Protein AF-A0A2H9ZRA6-F1 (afdb_monomer_lite)

Foldseek 3Di:
DDDDDDDDDDDDDDDDDDDDDCPVVVVVVVVVVVVVVVVVVVVVVVVVVVVVVVVVVVVVVVVVVVVVVVVVVVVVVVVVVVVVVVVVVVVVVVVVVVVVVVVVVVVVVVVVVVVVVVVVVVVVVVVVVVVVVVVVVVVVVVVVVVVVVVVVVVVVVPPDDDDDDPDDDPPPPPDPVNVVLVVVLVVLVVQLVVLVVVCVVPVPPVVSVVSNVVSVVSNVVSVD

Secondary structure (DSSP, 8-state):
-------------------S-HHHHHHHHHHHHHHHHHHHHHHHHHHHHHHHHHHHHHHHHHHHHHHHHHHHHHHHHHHHHHHHHHHHHHHHHHHHHHHHHHHHHHHHHHHHHHHHHHHHHHHHHHHHHHHHHHHHHHHHHHHHHHHHHHHHHHHHTT--S--------------HHHHHHHHHHHHHHHHHHHHHHHHHH-TT-HHHHHHHHHHHHHHHHHH-

Radius of gyration: 68.08 Å; chains: 1; bounding box: 130×46×180 Å

Sequence (224 aa):
MAQTDSTKKQRRAGELGSDDFSVLSSKSLEKESVRNDKSEIVFLQNQIDELKMKLVEKEEAQKLAENLVNEVNANNALLGELRRQAYEKDAMIKSTSTQLHNAKIKLADKEAALEKSHWEAQMFNKKVEKLQGDVVSSELEVSALMQLFEVLAVSDSFVSAEGDIAYFEPLLNLDDSNTMDVIKMEEARLSYLAALAAAKENPSDDEALVAAAEARRTLQSLVL

Structure (mmCIF, N/CA/C/O backbone):
data_AF-A0A2H9ZRA6-F1
#
_entry.id   AF-A0A2H9ZRA6-F1
#
loop_
_atom_site.group_PDB
_atom_site.id
_atom_site.type_symbol
_atom_site.label_atom_id
_atom_site.label_alt_id
_atom_site.label_comp_id
_atom_site.label_asym_id
_atom_site.label_entity_id
_atom_site.label_seq_id
_atom_site.pdbx_PDB_ins_code
_atom_site.Cartn_x
_atom_site.Cartn_y
_atom_site.Cartn_z
_atom_site.occupancy
_atom_site.B_iso_or_equiv
_atom_site.auth_seq_id
_atom_site.auth_comp_id
_atom_site.auth_asym_id
_atom_site.auth_atom_id
_atom_site.pdbx_PDB_model_num
ATOM 1 N N . MET A 1 1 ? -55.119 -18.362 48.011 1.00 38.66 1 MET A N 1
ATOM 2 C CA . MET A 1 1 ? -55.740 -19.703 47.941 1.00 38.66 1 MET A CA 1
ATOM 3 C C . MET A 1 1 ? -55.672 -20.326 49.326 1.00 38.66 1 MET A C 1
ATOM 5 O O . MET A 1 1 ? -54.579 -20.335 49.866 1.00 38.66 1 MET A O 1
ATOM 9 N N . ALA A 1 2 ? -56.837 -20.761 49.839 1.00 43.06 2 ALA A N 1
ATOM 10 C CA . ALA A 1 2 ? -57.111 -21.641 50.999 1.00 43.06 2 ALA A CA 1
ATOM 11 C C . ALA A 1 2 ? -56.450 -21.253 52.346 1.00 43.06 2 ALA A C 1
ATOM 13 O O . ALA A 1 2 ? -55.242 -21.354 52.478 1.00 43.06 2 ALA A O 1
ATOM 14 N N . GLN A 1 3 ? -57.115 -20.738 53.392 1.00 41.94 3 GLN A N 1
ATOM 15 C CA . GLN A 1 3 ? -58.405 -21.060 54.035 1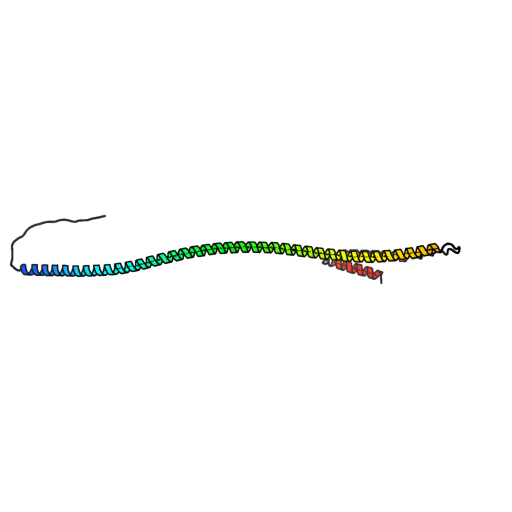.00 41.94 3 GLN A CA 1
ATOM 16 C C . GLN A 1 3 ? -58.522 -22.521 54.505 1.00 41.94 3 GLN A C 1
ATOM 18 O O . GLN A 1 3 ? -58.710 -23.386 53.662 1.00 41.94 3 GLN A O 1
ATOM 23 N N . THR A 1 4 ? -58.518 -22.750 55.829 1.00 48.06 4 THR A N 1
ATOM 24 C CA . THR A 1 4 ? -59.515 -23.593 56.527 1.00 48.06 4 THR A CA 1
ATOM 25 C C . THR A 1 4 ? -59.599 -23.238 58.014 1.00 48.06 4 THR A C 1
ATOM 27 O O . THR A 1 4 ? -58.678 -23.497 58.787 1.00 48.06 4 THR A O 1
ATOM 30 N N . ASP A 1 5 ? -60.756 -22.689 58.378 1.00 41.91 5 ASP A N 1
ATOM 31 C CA . ASP A 1 5 ? -61.377 -22.728 59.700 1.00 41.91 5 ASP A CA 1
ATOM 32 C C . ASP A 1 5 ? -61.613 -24.167 60.186 1.00 41.91 5 ASP A C 1
ATOM 34 O O . ASP A 1 5 ? -61.843 -25.083 59.393 1.00 41.91 5 ASP A O 1
ATOM 38 N N . SER A 1 6 ? -61.717 -24.348 61.503 1.00 47.50 6 SER A N 1
ATOM 39 C CA . SER A 1 6 ? -62.586 -25.376 62.085 1.00 47.50 6 SER A CA 1
ATOM 40 C C . SER A 1 6 ? -63.132 -24.919 63.431 1.00 47.50 6 SER A C 1
ATOM 42 O O . SER A 1 6 ? -62.404 -24.605 64.368 1.00 47.50 6 SER A O 1
ATOM 44 N N . THR A 1 7 ? -64.459 -24.875 63.494 1.00 42.06 7 THR A N 1
ATOM 45 C CA . THR A 1 7 ? -65.271 -24.438 64.624 1.00 42.06 7 THR A CA 1
ATOM 46 C C . THR A 1 7 ? -65.867 -25.638 65.375 1.00 42.06 7 THR A C 1
ATOM 48 O O . THR A 1 7 ? -66.215 -26.652 64.778 1.00 42.06 7 THR A O 1
ATOM 51 N N . LYS A 1 8 ? -66.122 -25.415 66.677 1.00 41.88 8 LYS A N 1
ATOM 52 C CA . LYS A 1 8 ? -67.311 -25.860 67.444 1.00 41.88 8 LYS A CA 1
ATOM 53 C C . LYS A 1 8 ? -67.348 -27.290 68.020 1.00 41.88 8 LYS A C 1
ATOM 55 O O . LYS A 1 8 ? -67.667 -28.239 67.315 1.00 41.88 8 LYS A O 1
ATOM 60 N N . LYS A 1 9 ? -67.346 -27.394 69.363 1.00 42.66 9 LYS A N 1
ATOM 61 C CA . LYS A 1 9 ? -68.430 -28.082 70.105 1.00 42.66 9 LYS A CA 1
ATOM 62 C C . LYS A 1 9 ? -68.514 -27.673 71.583 1.00 42.66 9 LYS A C 1
ATOM 64 O O . LYS A 1 9 ? -67.541 -27.314 72.223 1.00 42.66 9 LYS A O 1
ATOM 69 N N . GLN A 1 10 ? -69.747 -27.727 72.062 1.00 45.03 10 GLN A N 1
ATOM 70 C CA . GLN A 1 10 ? -70.375 -27.128 73.237 1.00 45.03 10 GLN A CA 1
ATOM 71 C C . GLN A 1 10 ? -70.644 -28.184 74.320 1.00 45.03 10 GLN A C 1
ATOM 73 O O . GLN A 1 10 ? -71.015 -29.298 73.947 1.00 45.03 10 GLN A O 1
ATOM 78 N N . ARG A 1 11 ? -70.599 -27.810 75.616 1.00 35.50 11 ARG A N 1
ATOM 79 C CA . ARG A 1 11 ? -71.663 -28.056 76.629 1.00 35.50 11 ARG A CA 1
ATOM 80 C C . ARG A 1 11 ? -71.318 -27.531 78.044 1.00 35.50 11 ARG A C 1
ATOM 82 O O . ARG A 1 11 ? -70.251 -27.795 78.574 1.00 35.50 11 ARG A O 1
ATOM 89 N N . ARG A 1 12 ? -72.299 -26.800 78.601 1.00 36.56 12 ARG A N 1
ATOM 90 C CA . ARG A 1 12 ? -72.601 -26.472 80.019 1.00 36.56 12 ARG A CA 1
ATOM 91 C C . ARG A 1 12 ? -72.707 -27.750 80.884 1.00 36.56 12 ARG A C 1
ATOM 93 O O . ARG A 1 12 ? -72.914 -28.805 80.300 1.00 36.56 12 ARG A O 1
ATOM 100 N N . ALA A 1 13 ? -72.723 -27.781 82.217 1.00 39.31 13 ALA A N 1
ATOM 101 C CA . ALA A 1 13 ? -72.666 -26.833 83.339 1.00 39.31 13 ALA A CA 1
ATOM 102 C C . ALA A 1 13 ? -72.299 -27.661 84.594 1.00 39.31 13 ALA A C 1
ATOM 104 O O . ALA A 1 13 ? -72.493 -28.876 84.594 1.00 39.31 13 ALA A O 1
ATOM 105 N N . GLY A 1 14 ? -71.841 -27.009 85.661 1.00 35.44 14 GLY A N 1
ATOM 106 C CA . GLY A 1 14 ? -71.613 -27.652 86.956 1.00 35.44 14 GLY A CA 1
ATOM 107 C C . GLY A 1 14 ? -70.978 -26.683 87.938 1.00 35.44 14 GLY A C 1
ATOM 108 O O . GLY A 1 14 ? -69.782 -26.738 88.183 1.00 35.44 14 GLY A O 1
ATOM 109 N N . GLU A 1 15 ? -71.784 -25.746 88.419 1.00 44.88 15 GLU A N 1
ATOM 110 C CA . GLU A 1 15 ? -71.478 -24.854 89.531 1.00 44.88 15 GLU A CA 1
ATOM 111 C C . GLU A 1 15 ? -71.673 -25.634 90.838 1.00 44.88 15 GLU A C 1
ATOM 113 O O . GLU A 1 15 ? -72.690 -26.312 90.977 1.00 44.88 15 GLU A O 1
ATOM 118 N N . LEU A 1 16 ? -70.697 -25.580 91.749 1.00 38.88 16 LEU A N 1
ATOM 119 C CA . LEU A 1 16 ? -70.868 -25.411 93.200 1.00 38.88 16 LEU A CA 1
ATOM 120 C C . LEU A 1 16 ? -69.485 -25.371 93.871 1.00 38.88 16 LEU A C 1
ATOM 122 O O . LEU A 1 16 ? -68.583 -26.131 93.528 1.00 38.88 16 LEU A O 1
ATOM 126 N N . GLY A 1 17 ? -69.330 -24.386 94.753 1.00 42.19 17 GLY A N 1
ATOM 127 C CA . GLY A 1 17 ? -68.060 -23.803 95.165 1.00 42.19 17 GLY A CA 1
ATOM 128 C C . GLY A 1 17 ? -67.201 -24.613 96.130 1.00 42.19 17 GLY A C 1
ATOM 129 O O . GLY A 1 17 ? -67.661 -25.517 96.821 1.00 42.19 17 GLY A O 1
ATOM 130 N N . SER A 1 18 ? -65.941 -24.192 96.196 1.00 41.09 18 SER A N 1
ATOM 131 C CA . SER A 1 18 ? -65.041 -24.399 97.326 1.00 41.09 18 SER A CA 1
ATOM 132 C C . SER A 1 18 ? -63.955 -23.316 97.269 1.00 41.09 18 SER A C 1
ATOM 134 O O . SER A 1 18 ? -63.185 -23.229 96.316 1.00 41.09 18 SER A O 1
ATOM 136 N N . ASP A 1 19 ? -64.023 -22.437 98.265 1.00 37.25 19 ASP A N 1
ATOM 137 C CA . ASP A 1 19 ? -62.910 -21.903 99.052 1.00 37.25 19 ASP A CA 1
ATOM 138 C C . ASP A 1 19 ? -61.805 -21.083 98.358 1.00 37.25 19 ASP A C 1
ATOM 140 O O . ASP A 1 19 ? -60.783 -21.569 97.883 1.00 37.25 19 ASP A O 1
ATOM 144 N N . ASP A 1 20 ? -62.019 -19.767 98.372 1.00 46.25 20 ASP A N 1
ATOM 145 C CA . ASP A 1 20 ? -61.164 -18.760 99.027 1.00 46.25 20 ASP A CA 1
ATOM 146 C C . ASP A 1 20 ? -59.624 -18.943 99.008 1.00 46.25 20 ASP A C 1
ATOM 148 O O . ASP A 1 20 ? -58.936 -18.726 100.003 1.00 46.25 20 ASP A O 1
ATOM 152 N N . PHE A 1 21 ? -59.053 -19.286 97.846 1.00 47.56 21 PHE A N 1
ATOM 153 C CA . PHE A 1 21 ? -57.610 -19.135 97.564 1.00 47.56 21 PHE A CA 1
ATOM 154 C C . PHE A 1 21 ? -57.288 -18.474 96.202 1.00 47.56 21 PHE A C 1
ATOM 156 O O . PHE A 1 21 ? -56.124 -18.236 95.869 1.00 47.56 21 PHE A O 1
ATOM 163 N N . SER A 1 22 ? -58.295 -18.103 95.403 1.00 48.34 22 SER A N 1
ATOM 164 C CA . SER A 1 22 ? -58.111 -17.665 94.002 1.00 48.34 22 SER A CA 1
ATOM 165 C C . SER A 1 22 ? -57.647 -16.210 93.802 1.00 48.34 22 SER A C 1
ATOM 167 O O . SER A 1 22 ? -57.245 -15.835 92.695 1.00 48.34 22 SER A O 1
ATOM 169 N N . VAL A 1 23 ? -57.645 -15.378 94.849 1.00 49.31 23 VAL A N 1
ATOM 170 C CA . VAL A 1 23 ? -57.317 -13.939 94.728 1.00 49.31 23 VAL A CA 1
ATOM 171 C C . VAL A 1 23 ? -55.802 -13.681 94.687 1.00 49.31 23 VAL A C 1
ATOM 173 O O . VAL A 1 23 ? -55.352 -12.709 94.080 1.00 49.31 23 VAL A O 1
ATOM 176 N N . LEU A 1 24 ? -54.983 -14.582 95.243 1.00 49.72 24 LEU A N 1
ATOM 177 C CA . LEU A 1 24 ? -53.518 -14.499 95.132 1.00 49.72 24 LEU A CA 1
ATOM 178 C C . LEU A 1 24 ? -52.988 -15.090 93.813 1.00 49.72 24 LEU A C 1
ATOM 180 O O . LEU A 1 24 ? -51.945 -14.653 93.334 1.00 49.72 24 LEU A O 1
ATOM 184 N N . SER A 1 25 ? -53.734 -16.014 93.195 1.00 49.06 25 SER A N 1
ATOM 185 C CA . SER A 1 25 ? -53.365 -16.684 91.937 1.00 49.06 25 SER A CA 1
ATOM 186 C C . SER A 1 25 ? -53.619 -15.821 90.689 1.00 49.06 25 SER A C 1
ATOM 188 O O . SER A 1 25 ? -52.809 -15.809 89.767 1.00 49.06 25 SER A O 1
ATOM 190 N N . SER A 1 26 ? -54.681 -15.008 90.680 1.00 53.03 26 SER A N 1
ATOM 191 C CA . SER A 1 26 ? -54.989 -14.110 89.549 1.00 53.03 26 SER A CA 1
ATOM 192 C C . SER A 1 26 ? -54.003 -12.937 89.453 1.00 53.03 26 SER A C 1
ATOM 194 O O . SER A 1 26 ? -53.587 -12.543 88.369 1.00 53.03 26 SER A O 1
ATOM 196 N N . LYS A 1 27 ? -53.541 -12.436 90.606 1.00 54.97 27 LYS A N 1
ATOM 197 C CA . LYS A 1 27 ? -52.586 -11.321 90.699 1.00 54.97 27 LYS A CA 1
ATOM 198 C C . LYS A 1 27 ? -51.145 -11.737 90.375 1.00 54.97 27 LYS A C 1
ATOM 200 O O . LYS A 1 27 ? -50.339 -10.885 89.997 1.00 54.97 27 LYS A O 1
ATOM 205 N N . SER A 1 28 ? -50.805 -13.022 90.536 1.00 56.41 28 SER A N 1
ATOM 206 C CA . SER A 1 28 ? -49.531 -13.583 90.067 1.00 56.41 28 SER A CA 1
ATOM 207 C C . SER A 1 28 ? -49.559 -13.850 88.562 1.00 56.41 28 SER A C 1
ATOM 209 O O . SER A 1 28 ? -48.599 -13.492 87.892 1.00 56.41 28 SER A O 1
ATOM 211 N N . LEU A 1 29 ? -50.671 -14.373 88.029 1.00 60.34 29 LEU A N 1
ATOM 212 C CA . LEU A 1 29 ? -50.880 -14.585 86.590 1.00 60.34 29 LEU A CA 1
ATOM 213 C C . LEU A 1 29 ? -50.928 -13.273 85.793 1.00 60.34 29 LEU A C 1
ATOM 215 O O . LEU A 1 29 ? -50.294 -13.196 84.748 1.00 60.34 29 LEU A O 1
ATOM 219 N N . GLU A 1 30 ? -51.585 -12.219 86.293 1.00 61.69 30 GLU A N 1
ATOM 220 C CA . GLU A 1 30 ? -51.547 -10.881 85.670 1.00 61.69 30 GLU A CA 1
ATOM 221 C C . GLU A 1 30 ? -50.154 -10.245 85.738 1.00 61.69 30 GLU A C 1
ATOM 223 O O . GLU A 1 30 ? -49.709 -9.603 84.791 1.00 61.69 30 GLU A O 1
ATOM 228 N N . LYS A 1 31 ? -49.420 -10.413 86.847 1.00 66.88 31 LYS A N 1
ATOM 229 C CA . LYS A 1 31 ? -48.030 -9.934 86.928 1.00 66.88 31 LYS A CA 1
ATOM 230 C C . LYS A 1 31 ? -47.108 -10.688 85.978 1.00 66.88 31 LYS A C 1
ATOM 232 O O . LYS A 1 31 ? -46.177 -10.083 85.453 1.00 66.88 31 LYS A O 1
ATOM 237 N N . GLU A 1 32 ? -47.333 -11.983 85.792 1.00 69.75 32 GLU A N 1
ATOM 238 C CA . GLU A 1 32 ? -46.579 -12.821 84.866 1.00 69.75 32 GLU A CA 1
ATOM 239 C C . GLU A 1 32 ? -46.933 -12.506 83.409 1.00 69.75 32 GLU A C 1
ATOM 241 O O . GLU A 1 32 ? -46.020 -12.334 82.608 1.00 69.75 32 GLU A O 1
ATOM 246 N N . SER A 1 33 ? -48.211 -12.279 83.080 1.00 73.94 33 SER A N 1
ATOM 247 C CA . SER A 1 33 ? -48.626 -11.846 81.738 1.00 73.94 33 SER A CA 1
ATOM 248 C C . SER A 1 33 ? -48.055 -10.470 81.393 1.00 73.94 33 SER A C 1
ATOM 250 O O . SER A 1 33 ? -47.394 -10.323 80.377 1.00 73.94 33 SER A O 1
ATOM 252 N N . VAL A 1 34 ? -48.170 -9.486 82.291 1.00 75.31 34 VAL A N 1
ATOM 253 C CA . VAL A 1 34 ? -47.613 -8.138 82.083 1.00 75.31 34 VAL A CA 1
ATOM 254 C C . VAL A 1 34 ? -46.081 -8.164 81.994 1.00 75.31 34 VAL A C 1
ATOM 256 O O . VAL A 1 34 ? -45.475 -7.346 81.295 1.00 75.31 34 VAL A O 1
ATOM 259 N N . ARG A 1 35 ? -45.420 -9.087 82.705 1.00 78.75 35 ARG A N 1
ATOM 260 C CA . ARG A 1 35 ? -43.970 -9.301 82.596 1.00 78.75 35 ARG A CA 1
ATOM 261 C C . ARG A 1 35 ? -43.595 -9.914 81.245 1.00 78.75 35 ARG A C 1
ATOM 263 O O . ARG A 1 35 ? -42.602 -9.475 80.666 1.00 78.75 35 ARG A O 1
ATOM 270 N N . ASN A 1 36 ? -44.385 -10.865 80.752 1.00 80.62 36 ASN A N 1
ATOM 271 C CA . ASN A 1 36 ? -44.203 -11.485 79.442 1.00 80.62 36 ASN A CA 1
ATOM 272 C C . ASN A 1 36 ? -44.421 -10.464 78.317 1.00 80.62 36 ASN A C 1
ATOM 274 O O . ASN A 1 36 ? -43.531 -10.307 77.484 1.00 80.62 36 ASN A O 1
ATOM 278 N N . ASP A 1 37 ? -45.490 -9.667 78.376 1.00 86.81 37 ASP A N 1
ATOM 279 C CA . ASP A 1 37 ? -45.776 -8.599 77.406 1.00 86.81 37 ASP A CA 1
ATOM 280 C C . ASP A 1 37 ? -44.639 -7.566 77.361 1.00 86.81 37 ASP A C 1
ATOM 282 O O . ASP A 1 37 ? -44.177 -7.164 76.296 1.00 86.81 37 ASP A O 1
ATOM 286 N N . LYS A 1 38 ? -44.106 -7.164 78.526 1.00 87.75 38 LYS A N 1
ATOM 287 C CA . LYS A 1 38 ? -42.929 -6.280 78.588 1.00 87.75 38 LYS A CA 1
ATOM 288 C C . LYS A 1 38 ? -41.687 -6.903 77.959 1.00 87.75 38 LYS A C 1
ATOM 290 O O . LYS A 1 38 ? -40.915 -6.187 77.327 1.00 87.75 38 LYS A O 1
ATOM 295 N N . SER A 1 39 ? -41.465 -8.201 78.157 1.00 87.62 39 SER A N 1
ATOM 296 C CA . SER A 1 39 ? -40.320 -8.896 77.562 1.00 87.62 39 SER A CA 1
ATOM 297 C C . SER A 1 39 ? -40.447 -9.016 76.043 1.00 87.62 39 SER A C 1
ATOM 299 O O . SER A 1 39 ? -39.462 -8.821 75.333 1.00 87.62 39 SER A O 1
ATOM 301 N N . GLU A 1 40 ? -41.662 -9.238 75.542 1.00 92.69 40 GLU A N 1
ATOM 302 C CA . GLU A 1 40 ? -41.961 -9.287 74.114 1.00 92.69 40 GLU A CA 1
ATOM 303 C C . GLU A 1 40 ? -41.793 -7.912 73.463 1.00 92.69 40 GLU A C 1
ATOM 305 O O . GLU A 1 40 ? -41.159 -7.807 72.417 1.00 92.69 40 GLU A O 1
ATOM 310 N N . ILE A 1 41 ? -42.251 -6.840 74.118 1.00 93.62 41 ILE A N 1
ATOM 311 C CA . ILE A 1 41 ? -42.037 -5.466 73.645 1.00 93.62 41 ILE A CA 1
ATOM 312 C C . ILE A 1 41 ? -40.542 -5.170 73.490 1.00 93.62 41 ILE A C 1
ATOM 314 O O . ILE A 1 41 ? -40.132 -4.679 72.442 1.00 93.62 41 ILE A O 1
ATOM 318 N N . VAL A 1 42 ? -39.717 -5.510 74.488 1.00 94.00 42 VAL A N 1
ATOM 319 C CA . VAL A 1 42 ? -38.257 -5.311 74.417 1.00 94.00 42 VAL A CA 1
ATOM 320 C C . VAL A 1 42 ? -37.635 -6.147 73.296 1.00 94.00 42 VAL A C 1
ATOM 322 O O . VAL A 1 42 ? -36.773 -5.660 72.566 1.00 94.00 42 VAL A O 1
ATOM 325 N N . PHE A 1 43 ? -38.084 -7.391 73.120 1.00 95.19 43 PHE A N 1
ATOM 326 C CA . PHE A 1 43 ? -37.624 -8.256 72.036 1.00 95.19 43 PHE A CA 1
ATOM 327 C C . PHE A 1 43 ? -37.966 -7.685 70.651 1.00 95.19 43 PHE A C 1
ATOM 329 O O . PHE A 1 43 ? -37.094 -7.617 69.785 1.00 95.19 43 PHE A O 1
ATOM 336 N N . LEU A 1 44 ? -39.199 -7.210 70.456 1.00 96.44 44 LEU A N 1
ATOM 337 C CA . LEU A 1 44 ? -39.628 -6.550 69.222 1.00 96.44 44 LEU A CA 1
ATOM 338 C C . LEU A 1 44 ? -38.861 -5.246 68.982 1.00 96.44 44 LEU A C 1
ATOM 340 O O . LEU A 1 44 ? -38.489 -4.962 67.847 1.00 96.44 44 LEU A O 1
ATOM 344 N N . GLN A 1 45 ? -38.574 -4.476 70.036 1.00 95.62 45 GLN A N 1
ATOM 345 C CA . GLN A 1 45 ? -37.748 -3.271 69.943 1.00 95.62 45 GLN A CA 1
ATOM 346 C C . GLN A 1 45 ? -36.353 -3.599 69.398 1.00 95.62 45 GLN A C 1
ATOM 348 O O . GLN A 1 45 ? -35.907 -2.972 68.440 1.00 95.62 45 GLN A O 1
ATOM 353 N N . ASN A 1 46 ? -35.711 -4.635 69.944 1.00 95.38 46 ASN A N 1
ATOM 354 C CA . ASN A 1 46 ? -34.397 -5.079 69.486 1.00 95.38 46 ASN A CA 1
ATOM 355 C C . ASN A 1 46 ? -34.428 -5.545 68.023 1.00 95.38 46 ASN A C 1
ATOM 357 O O . ASN A 1 46 ? -33.522 -5.215 67.261 1.00 95.38 46 ASN A O 1
ATOM 361 N N . GLN A 1 47 ? -35.478 -6.261 67.600 1.00 97.81 47 GLN A N 1
ATOM 362 C CA . GLN A 1 47 ? -35.642 -6.635 66.190 1.00 97.81 47 GLN A CA 1
ATOM 363 C C . GLN A 1 47 ? -35.810 -5.416 65.282 1.00 97.81 47 GLN A C 1
ATOM 365 O O . GLN A 1 47 ? -35.234 -5.371 64.198 1.00 97.81 47 GLN A O 1
ATOM 370 N N . ILE A 1 48 ? -36.597 -4.425 65.709 1.00 97.31 48 ILE A N 1
ATOM 371 C CA . ILE A 1 48 ? -36.787 -3.178 64.962 1.00 97.31 48 ILE A CA 1
ATOM 372 C C . ILE A 1 48 ? -35.447 -2.461 64.787 1.00 97.31 48 ILE A C 1
ATOM 374 O O . ILE A 1 48 ? -35.151 -1.987 63.691 1.00 97.31 48 ILE A O 1
ATOM 378 N N . ASP A 1 49 ? -34.634 -2.389 65.838 1.00 96.75 49 ASP A N 1
ATOM 379 C CA . ASP A 1 49 ? -33.341 -1.712 65.781 1.00 96.75 49 ASP A CA 1
ATOM 380 C C . ASP A 1 49 ? -32.325 -2.481 64.920 1.00 96.75 49 ASP A C 1
ATOM 382 O O . ASP A 1 49 ? -31.629 -1.871 64.107 1.00 96.75 49 ASP A O 1
ATOM 386 N N . GLU A 1 50 ? -32.315 -3.817 64.981 1.00 97.62 50 GLU A N 1
ATOM 387 C CA . GLU A 1 50 ? -31.505 -4.651 64.084 1.00 97.62 50 GLU A CA 1
ATOM 388 C C . GLU A 1 50 ? -31.922 -4.487 62.611 1.00 97.62 50 GLU A C 1
ATOM 390 O O . GLU A 1 50 ? -31.074 -4.364 61.724 1.00 97.62 50 GLU A O 1
ATOM 395 N N . LEU A 1 51 ? -33.229 -4.445 62.328 1.00 97.88 51 LEU A N 1
ATOM 396 C CA . LEU A 1 51 ? -33.747 -4.239 60.974 1.00 97.88 51 LEU A CA 1
ATOM 397 C C . LEU A 1 51 ? -33.399 -2.852 60.428 1.00 97.88 51 LEU A C 1
ATOM 399 O O . LEU A 1 51 ? -33.049 -2.740 59.254 1.00 97.88 51 LEU A O 1
ATOM 403 N N . LYS A 1 52 ? -33.458 -1.806 61.260 1.00 97.44 52 LYS A N 1
ATOM 404 C CA . LYS A 1 52 ? -33.032 -0.454 60.867 1.00 97.44 52 LYS A CA 1
ATOM 405 C C . LYS A 1 52 ? -31.551 -0.416 60.512 1.00 97.44 52 LYS A C 1
ATOM 407 O O . LYS A 1 52 ? -31.197 0.177 59.500 1.00 97.44 52 LYS A O 1
ATOM 412 N N . MET A 1 53 ? -30.702 -1.066 61.307 1.00 97.31 53 MET A N 1
ATOM 413 C CA . MET A 1 53 ? -29.267 -1.136 61.027 1.00 97.31 53 MET A CA 1
ATOM 414 C C . MET A 1 53 ? -29.000 -1.829 59.682 1.00 97.31 53 MET A C 1
ATOM 416 O O . MET A 1 53 ? -28.330 -1.260 58.823 1.00 97.31 53 MET A O 1
ATOM 420 N N . LYS A 1 54 ? -29.619 -2.995 59.442 1.00 97.88 54 LYS A N 1
ATOM 421 C CA . LYS A 1 54 ? -29.518 -3.713 58.156 1.00 97.88 54 LYS A CA 1
ATOM 422 C C . LYS A 1 54 ? -30.049 -2.903 56.974 1.00 97.88 54 LYS A C 1
ATOM 424 O O . LYS A 1 54 ? -29.545 -3.040 55.861 1.00 97.88 54 LYS A O 1
ATOM 429 N N . LEU A 1 55 ? -31.086 -2.092 57.185 1.00 98.06 55 LEU A N 1
ATOM 430 C CA . LEU A 1 55 ? -31.624 -1.219 56.146 1.00 98.06 55 LEU A CA 1
ATOM 431 C C . LEU A 1 55 ? -30.592 -0.164 55.728 1.00 98.06 55 LEU A C 1
ATOM 433 O O . LEU A 1 55 ? -30.365 -0.009 54.533 1.00 98.06 55 LEU A O 1
ATOM 437 N N . VAL A 1 56 ? -29.926 0.485 56.689 1.00 97.62 56 VAL A N 1
ATOM 438 C CA . VAL A 1 56 ? -28.872 1.480 56.418 1.00 97.62 56 VAL A CA 1
ATOM 439 C C . VAL A 1 56 ? -27.691 0.849 55.678 1.00 97.62 56 VAL A C 1
ATOM 441 O O . VAL A 1 56 ? -27.270 1.364 54.646 1.00 97.62 56 VAL A O 1
ATOM 444 N N . GLU A 1 57 ? -27.206 -0.310 56.132 1.00 97.62 57 GLU A N 1
ATOM 445 C CA . GLU A 1 57 ? -26.137 -1.048 55.437 1.00 97.62 57 GLU A CA 1
ATOM 446 C C . GLU A 1 57 ? -26.524 -1.378 53.984 1.00 97.62 57 GLU A C 1
ATOM 448 O O . GLU A 1 57 ? -25.714 -1.265 53.060 1.00 97.62 57 GLU A O 1
ATOM 453 N N . LYS A 1 58 ? -27.790 -1.756 53.756 1.00 97.69 58 LYS A N 1
ATOM 454 C CA . LYS A 1 58 ? -28.310 -2.039 52.415 1.00 97.69 58 LYS A CA 1
ATOM 455 C C . LYS A 1 58 ? -28.409 -0.779 51.550 1.00 97.69 58 LYS A C 1
ATOM 457 O O . LYS A 1 58 ? -28.120 -0.862 50.358 1.00 97.69 58 LYS A O 1
ATOM 462 N N . GLU A 1 59 ? -28.803 0.362 52.111 1.00 98.00 59 GLU A N 1
ATOM 463 C CA . GLU A 1 59 ? -28.843 1.651 51.404 1.00 98.00 59 GLU A CA 1
ATOM 464 C C . GLU A 1 59 ? -27.437 2.108 50.985 1.00 98.00 59 GLU A C 1
ATOM 466 O O . GLU A 1 59 ? -27.235 2.549 49.851 1.00 98.00 59 GLU A O 1
ATOM 471 N N . GLU A 1 60 ? -26.435 1.930 51.850 1.00 97.31 60 GLU A N 1
ATOM 472 C CA . GLU A 1 60 ? -25.033 2.204 51.516 1.00 97.31 60 GLU A CA 1
ATOM 473 C C . GLU A 1 60 ? -24.520 1.274 50.408 1.00 97.31 60 GLU A C 1
ATOM 475 O O . GLU A 1 60 ? -23.922 1.740 49.431 1.00 97.31 60 GLU A O 1
ATOM 480 N N . ALA A 1 61 ? -24.812 -0.028 50.501 1.00 97.75 61 ALA A N 1
ATOM 481 C CA . ALA A 1 61 ? -24.474 -0.994 49.459 1.00 97.75 61 ALA A CA 1
ATOM 482 C C . ALA A 1 61 ? -25.159 -0.665 48.120 1.00 97.75 61 ALA A C 1
ATOM 484 O O . ALA A 1 61 ? -24.536 -0.784 47.063 1.00 97.75 61 ALA A O 1
ATOM 485 N N . GLN A 1 62 ? -26.413 -0.204 48.150 1.00 97.81 62 GLN A N 1
ATOM 486 C CA . GLN A 1 62 ? -27.129 0.245 46.957 1.00 97.81 62 GLN A CA 1
ATOM 487 C C . GLN A 1 62 ? -26.444 1.459 46.322 1.00 97.81 62 GLN A C 1
ATOM 489 O O . GLN A 1 62 ? -26.213 1.463 45.114 1.00 97.81 62 GLN A O 1
ATOM 494 N N . LYS A 1 63 ? -26.057 2.459 47.120 1.00 98.06 63 LYS A N 1
ATOM 495 C CA . LYS A 1 63 ? -25.345 3.644 46.623 1.00 98.06 63 LYS A CA 1
ATOM 496 C C . LYS A 1 63 ? -24.008 3.280 45.968 1.00 98.06 63 LYS A C 1
ATOM 498 O O . LYS A 1 63 ? -23.650 3.841 44.933 1.00 98.06 63 LYS A O 1
ATOM 503 N N . LEU A 1 64 ? -23.270 2.327 46.542 1.00 98.12 64 LEU A N 1
ATOM 504 C CA . LEU A 1 64 ? -22.037 1.808 45.940 1.00 98.12 64 LEU A CA 1
ATOM 505 C C . LEU A 1 64 ? -22.309 1.086 44.614 1.00 98.12 64 LEU A C 1
ATOM 507 O O . LEU A 1 64 ? -21.577 1.296 43.647 1.00 98.12 64 LEU A O 1
ATOM 511 N N . ALA A 1 65 ? -23.372 0.282 44.546 1.00 98.00 65 ALA A N 1
ATOM 512 C CA . ALA A 1 65 ? -23.772 -0.395 43.317 1.00 98.00 65 ALA A CA 1
ATOM 513 C C . ALA A 1 65 ? -24.170 0.601 42.214 1.00 98.00 65 ALA A C 1
ATOM 515 O O . ALA A 1 65 ? -23.745 0.443 41.072 1.00 98.00 65 ALA A O 1
ATOM 516 N N . GLU A 1 66 ? -24.923 1.654 42.543 1.00 97.88 66 GLU A N 1
ATOM 517 C CA . GLU A 1 66 ? -25.286 2.721 41.599 1.00 97.88 66 GLU A CA 1
ATOM 518 C C . GLU A 1 66 ? -24.046 3.449 41.056 1.00 97.88 66 GLU A C 1
ATOM 520 O O . GLU A 1 66 ? -23.925 3.657 39.847 1.00 97.88 66 GLU A O 1
ATOM 525 N N . ASN A 1 67 ? -23.082 3.772 41.924 1.00 97.75 67 ASN A N 1
ATOM 526 C CA . ASN A 1 67 ? -21.814 4.373 41.503 1.00 97.75 67 ASN A CA 1
ATOM 527 C C . ASN A 1 67 ? -21.029 3.458 40.555 1.00 97.75 67 ASN A C 1
ATOM 529 O O . ASN A 1 67 ? -20.536 3.923 39.527 1.00 97.75 67 ASN A O 1
ATOM 533 N N . LEU A 1 68 ? -20.958 2.160 40.862 1.00 98.12 68 LEU A N 1
ATOM 534 C CA . LEU A 1 68 ? -20.287 1.181 40.009 1.00 98.12 68 LEU A CA 1
ATOM 535 C C . LEU A 1 68 ? -20.969 1.061 38.640 1.00 98.12 68 LEU A C 1
ATOM 537 O O . LEU A 1 68 ? -20.291 0.998 37.618 1.00 98.12 68 LEU A O 1
ATOM 541 N N . VAL A 1 69 ? -22.304 1.069 38.593 1.00 98.25 69 VAL A N 1
ATOM 542 C CA . VAL A 1 69 ? -23.059 1.061 37.329 1.00 98.25 69 VAL A CA 1
ATOM 543 C C . VAL A 1 69 ? -22.729 2.294 36.486 1.00 98.25 69 VAL A C 1
ATOM 545 O O . VAL A 1 69 ? -22.511 2.171 35.280 1.00 98.25 69 VAL A O 1
ATOM 548 N N . ASN A 1 70 ? -22.642 3.473 37.104 1.00 98.00 70 ASN A N 1
ATOM 549 C CA . ASN A 1 70 ? -22.261 4.701 36.404 1.00 98.00 70 ASN A CA 1
ATOM 550 C C . ASN A 1 70 ? -20.839 4.617 35.830 1.00 98.00 70 ASN A C 1
ATOM 552 O O . ASN A 1 70 ? -20.622 4.995 34.677 1.00 98.00 70 ASN A O 1
ATOM 556 N N . GLU A 1 71 ? -19.890 4.072 36.593 1.00 98.25 71 GLU A N 1
ATOM 557 C CA . GLU A 1 71 ? -18.516 3.853 36.131 1.00 98.25 71 GLU A CA 1
ATOM 558 C C . GLU A 1 71 ? -18.460 2.851 34.966 1.00 98.25 71 GLU A C 1
ATOM 560 O O . GLU A 1 71 ? -17.831 3.117 33.942 1.00 98.25 71 GLU A O 1
ATOM 565 N N . VAL A 1 72 ? -19.183 1.731 35.065 1.00 98.25 72 VAL A N 1
ATOM 566 C CA . VAL A 1 72 ? -19.291 0.736 33.986 1.00 98.25 72 VAL A CA 1
ATOM 567 C C . VAL A 1 72 ? -19.888 1.353 32.721 1.00 98.25 72 VAL A C 1
ATOM 569 O O . VAL A 1 72 ? -19.399 1.091 31.623 1.00 98.25 72 VAL A O 1
ATOM 572 N N . ASN A 1 73 ? -20.903 2.209 32.847 1.00 98.31 73 ASN A N 1
ATOM 573 C CA . ASN A 1 73 ? -21.493 2.908 31.706 1.00 98.31 73 ASN A CA 1
ATOM 574 C C . ASN A 1 73 ? -20.500 3.874 31.043 1.00 98.31 73 ASN A C 1
A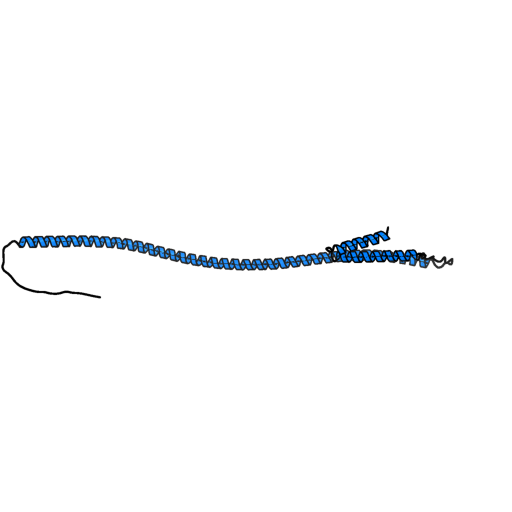TOM 576 O O . ASN A 1 73 ? -20.397 3.891 29.814 1.00 98.31 73 ASN A O 1
ATOM 580 N N . ALA A 1 74 ? -19.732 4.631 31.833 1.00 98.31 74 ALA A N 1
ATOM 581 C CA . ALA A 1 74 ? -18.676 5.502 31.316 1.00 98.31 74 ALA A CA 1
ATOM 582 C C . ALA A 1 74 ? -17.569 4.699 30.606 1.00 98.31 74 ALA A C 1
ATOM 584 O O . ALA A 1 74 ? -17.165 5.042 29.492 1.00 98.31 74 ALA A O 1
ATOM 585 N N . ASN A 1 75 ? -17.142 3.582 31.199 1.00 98.31 75 ASN A N 1
ATOM 586 C CA . ASN A 1 75 ? -16.155 2.675 30.612 1.00 98.31 75 ASN A CA 1
ATOM 587 C C . ASN A 1 75 ? -16.665 2.033 29.313 1.00 98.31 75 ASN A C 1
ATOM 589 O O . ASN A 1 75 ? -15.919 1.939 28.338 1.00 98.31 75 ASN A O 1
ATOM 593 N N . ASN A 1 76 ? -17.941 1.647 29.253 1.00 98.38 76 ASN A N 1
ATOM 594 C CA . ASN A 1 76 ? -18.563 1.117 28.039 1.00 98.38 76 ASN A CA 1
ATOM 595 C C . ASN A 1 76 ? -18.609 2.159 26.914 1.00 98.38 76 ASN A C 1
ATOM 597 O O . ASN A 1 76 ? -18.339 1.819 25.759 1.00 98.38 76 ASN A O 1
ATOM 601 N N . ALA A 1 77 ? -18.902 3.424 27.233 1.00 98.31 77 ALA A N 1
ATOM 602 C CA . ALA A 1 77 ? -18.863 4.513 26.258 1.00 98.31 77 ALA A CA 1
ATOM 603 C C . ALA A 1 77 ? -17.441 4.728 25.710 1.00 98.31 77 ALA A C 1
ATOM 605 O O . ALA A 1 77 ? -17.253 4.801 24.493 1.00 98.31 77 ALA A O 1
ATOM 606 N N . LEU A 1 78 ? -16.432 4.742 26.589 1.00 98.50 78 LEU A N 1
ATOM 607 C CA . LEU A 1 78 ? -15.024 4.847 26.195 1.00 98.50 78 LEU A CA 1
ATOM 608 C C . LEU A 1 78 ? -14.583 3.662 25.324 1.00 98.50 78 LEU A C 1
ATOM 610 O O . LEU A 1 78 ? -13.902 3.849 24.316 1.00 98.50 78 LEU A O 1
ATOM 614 N N . LEU A 1 79 ? -15.001 2.443 25.669 1.00 98.56 79 LEU A N 1
ATOM 615 C CA . LEU A 1 79 ? -14.708 1.239 24.891 1.00 98.56 79 LEU A CA 1
ATOM 616 C C . LEU A 1 79 ? -15.346 1.292 23.496 1.00 98.56 79 LEU A C 1
ATOM 618 O O . LEU A 1 79 ? -14.722 0.876 22.517 1.00 98.56 79 LEU A O 1
ATOM 622 N N . GLY A 1 80 ? -16.565 1.826 23.389 1.00 98.56 80 GLY A N 1
ATOM 623 C CA . GLY A 1 80 ? -17.226 2.076 22.108 1.00 98.56 80 GLY A CA 1
ATOM 624 C C . GLY A 1 80 ? -16.435 3.041 21.220 1.00 98.56 80 GLY A C 1
ATOM 625 O O . GLY A 1 80 ? -16.210 2.751 20.044 1.00 98.56 80 GLY A O 1
ATOM 626 N N . GLU A 1 81 ? -15.947 4.140 21.795 1.00 98.50 81 GLU A N 1
ATOM 627 C CA . GLU A 1 81 ? -15.131 5.130 21.086 1.00 98.50 81 GLU A CA 1
ATOM 628 C C . GLU A 1 81 ? -13.768 4.563 20.659 1.00 98.50 81 GLU A C 1
ATOM 630 O O . GLU A 1 81 ? -13.371 4.712 19.503 1.00 98.50 81 GLU A O 1
ATOM 635 N N . LEU A 1 82 ? -13.078 3.827 21.537 1.00 98.62 82 LEU A N 1
ATOM 636 C CA . LEU A 1 82 ? -11.825 3.146 21.189 1.00 98.62 82 LEU A CA 1
ATOM 637 C C . LEU A 1 82 ? -12.017 2.152 20.042 1.00 98.62 82 LEU A C 1
ATOM 639 O O . LEU A 1 82 ? -11.197 2.091 19.125 1.00 98.62 82 LEU A O 1
ATOM 643 N N . ARG A 1 83 ? -13.121 1.399 20.053 1.00 98.69 83 ARG A N 1
ATOM 644 C CA . ARG A 1 83 ? -13.464 0.475 18.969 1.00 98.69 83 ARG A CA 1
ATOM 645 C C . ARG A 1 83 ? -13.709 1.223 17.655 1.00 98.69 83 ARG A C 1
ATOM 647 O O . ARG A 1 83 ? -13.224 0.783 16.615 1.00 98.69 83 ARG A O 1
ATOM 654 N N . ARG A 1 84 ? -14.412 2.360 17.688 1.00 98.62 84 ARG A N 1
ATOM 655 C CA . ARG A 1 84 ? -14.620 3.221 16.511 1.00 98.62 84 ARG A CA 1
ATOM 656 C C . ARG A 1 84 ? -13.288 3.717 15.942 1.00 98.62 84 ARG A C 1
ATOM 658 O O . ARG A 1 84 ? -13.059 3.589 14.742 1.00 98.62 84 ARG A O 1
ATOM 665 N N . GLN A 1 85 ? -12.395 4.217 16.798 1.00 98.62 85 GLN A N 1
ATOM 666 C CA . GLN A 1 85 ? -11.063 4.670 16.388 1.00 98.62 85 GLN A CA 1
ATOM 667 C C . GLN A 1 85 ? -10.207 3.538 15.815 1.00 98.62 85 GLN A C 1
ATOM 669 O O . GLN A 1 85 ? -9.466 3.763 14.860 1.00 98.62 85 GLN A O 1
ATOM 674 N N . ALA A 1 86 ? -10.304 2.328 16.371 1.00 98.56 86 ALA A N 1
ATOM 675 C CA . ALA A 1 86 ? -9.616 1.159 15.832 1.00 98.56 86 ALA A CA 1
ATOM 676 C C . ALA A 1 86 ? -10.086 0.852 14.402 1.00 98.56 86 ALA A C 1
ATOM 678 O O . ALA A 1 86 ? -9.256 0.714 13.509 1.00 98.56 86 ALA A O 1
ATOM 679 N N . TYR A 1 87 ? -11.401 0.852 14.154 1.00 98.62 87 TYR A N 1
ATOM 680 C CA . TYR A 1 87 ? -11.940 0.650 12.806 1.00 98.62 87 TYR A CA 1
ATOM 681 C C . TYR A 1 87 ? -11.518 1.743 11.816 1.00 98.62 87 TYR A C 1
ATOM 683 O O . TYR A 1 87 ? -11.181 1.439 10.672 1.00 98.62 87 TYR A O 1
ATOM 691 N N . GLU A 1 88 ? -11.514 3.006 12.241 1.00 98.50 88 GLU A N 1
ATOM 692 C CA . GLU A 1 88 ? -11.079 4.132 11.409 1.00 98.50 88 GLU A CA 1
ATOM 693 C C . GLU A 1 88 ? -9.592 4.020 11.036 1.00 98.50 88 GLU A C 1
ATOM 695 O O . GLU A 1 88 ? -9.223 4.165 9.867 1.00 98.50 88 GLU A O 1
ATOM 700 N N . LYS A 1 89 ? -8.736 3.683 12.010 1.00 98.62 89 LYS A N 1
ATOM 701 C CA . LYS A 1 89 ? -7.302 3.458 11.779 1.00 98.62 89 LYS A CA 1
ATOM 702 C C . LYS A 1 89 ? -7.051 2.249 10.882 1.00 98.62 89 LYS A C 1
ATOM 704 O O . LYS A 1 89 ? -6.250 2.356 9.959 1.00 98.62 89 LYS A O 1
ATOM 709 N N . ASP A 1 90 ? -7.765 1.144 11.074 1.00 98.69 90 ASP A N 1
ATOM 710 C CA . ASP A 1 90 ? -7.663 -0.030 10.198 1.00 98.69 90 ASP A CA 1
ATOM 711 C C . ASP A 1 90 ? -8.063 0.295 8.754 1.00 98.69 90 ASP A C 1
ATOM 713 O O . ASP A 1 90 ? -7.407 -0.144 7.805 1.00 98.69 90 ASP A O 1
ATOM 717 N N . ALA A 1 91 ? -9.117 1.093 8.562 1.00 98.56 91 ALA A N 1
ATOM 718 C CA . ALA A 1 91 ? -9.518 1.562 7.239 1.00 98.56 91 ALA A CA 1
ATOM 719 C C . ALA A 1 91 ? -8.436 2.451 6.600 1.00 98.56 91 ALA A C 1
ATOM 721 O O . ALA A 1 91 ? -8.108 2.282 5.422 1.00 98.56 91 ALA A O 1
ATOM 722 N N . MET A 1 92 ? -7.825 3.349 7.381 1.00 98.62 92 MET A N 1
ATOM 723 C CA . MET A 1 92 ? -6.712 4.188 6.930 1.00 98.62 92 MET A CA 1
ATOM 724 C C . MET A 1 92 ? -5.481 3.354 6.546 1.00 98.62 92 MET A C 1
ATOM 726 O O . MET A 1 92 ? -4.876 3.597 5.501 1.00 98.62 92 MET A O 1
ATOM 730 N N . ILE A 1 93 ? -5.136 2.333 7.335 1.00 98.69 93 ILE A N 1
ATOM 731 C CA . ILE A 1 93 ? -4.034 1.405 7.040 1.00 98.69 93 ILE A CA 1
ATOM 732 C C . ILE A 1 93 ? -4.299 0.664 5.726 1.00 98.69 93 ILE A C 1
ATOM 734 O O . ILE A 1 93 ? -3.426 0.604 4.863 1.00 98.69 93 ILE A O 1
ATOM 738 N N . LYS A 1 94 ? -5.515 0.148 5.518 1.00 98.62 94 LYS A N 1
ATOM 739 C CA . LYS A 1 94 ? -5.883 -0.532 4.263 1.00 98.62 94 LYS A CA 1
ATOM 740 C C . LYS A 1 94 ? -5.800 0.403 3.053 1.00 98.62 94 LYS A C 1
ATOM 742 O O . LYS A 1 94 ? -5.266 0.017 2.011 1.00 98.62 94 LYS A O 1
ATOM 747 N N . SER A 1 95 ? -6.281 1.639 3.197 1.00 98.50 95 SER A N 1
ATOM 748 C CA . SER A 1 95 ? -6.216 2.660 2.145 1.00 98.50 95 SER A CA 1
ATOM 749 C C . SER A 1 95 ? -4.770 3.016 1.786 1.00 98.50 95 SER A C 1
ATOM 751 O O . SER A 1 95 ? -4.377 2.925 0.623 1.00 98.50 95 SER A O 1
ATOM 753 N N . THR A 1 96 ? -3.944 3.339 2.784 1.00 98.50 96 THR A N 1
ATOM 754 C CA . THR A 1 96 ? -2.526 3.688 2.583 1.00 98.50 96 THR A CA 1
ATOM 755 C C . THR A 1 96 ? -1.711 2.517 2.035 1.00 98.50 96 THR A C 1
ATOM 757 O O . THR A 1 96 ? -0.895 2.713 1.137 1.00 98.50 96 THR A O 1
ATOM 760 N N . SER A 1 97 ? -1.978 1.289 2.488 1.00 98.50 97 SER A N 1
ATOM 761 C CA . SER A 1 97 ? -1.373 0.068 1.941 1.00 98.50 97 SER A CA 1
ATOM 762 C C . SER A 1 97 ? -1.686 -0.105 0.450 1.00 98.50 97 SER A C 1
ATOM 764 O O . SER A 1 97 ? -0.783 -0.345 -0.353 1.00 98.50 97 SER A O 1
ATOM 766 N N . THR A 1 98 ? -2.944 0.113 0.056 1.00 98.44 98 THR A N 1
ATOM 767 C CA . THR A 1 98 ? -3.366 0.044 -1.352 1.00 98.44 98 THR A CA 1
ATOM 768 C C . THR A 1 98 ? -2.692 1.130 -2.195 1.00 98.44 98 THR A C 1
ATOM 770 O O . THR A 1 98 ? -2.194 0.858 -3.287 1.00 98.44 98 THR A O 1
ATOM 773 N N . GLN A 1 99 ? -2.613 2.362 -1.680 1.00 98.62 99 GLN A N 1
ATOM 774 C CA . GLN A 1 99 ? -1.914 3.460 -2.357 1.00 98.62 99 GLN A CA 1
ATOM 775 C C . GLN A 1 99 ? -0.421 3.162 -2.541 1.00 98.62 99 GLN A C 1
ATOM 777 O O . GLN A 1 99 ? 0.114 3.379 -3.628 1.00 98.62 99 GLN A O 1
ATOM 782 N N . LEU A 1 100 ? 0.240 2.616 -1.515 1.00 98.69 100 LEU A N 1
ATOM 783 C CA . LEU A 1 100 ? 1.641 2.209 -1.584 1.00 98.69 100 LEU A CA 1
ATOM 784 C C . LEU A 1 100 ? 1.855 1.103 -2.620 1.00 98.69 100 LEU A C 1
ATOM 786 O O . LEU A 1 100 ? 2.812 1.164 -3.389 1.00 98.69 100 LEU A O 1
ATOM 790 N N . HIS A 1 101 ? 0.975 0.103 -2.664 1.00 98.56 101 HIS A N 1
ATOM 791 C CA . HIS A 1 101 ? 1.059 -0.966 -3.654 1.00 98.56 101 HIS A CA 1
ATOM 792 C C . HIS A 1 101 ? 0.947 -0.419 -5.085 1.00 98.56 101 HIS A C 1
ATOM 794 O O . HIS A 1 101 ? 1.800 -0.702 -5.923 1.00 98.56 101 HIS A O 1
ATOM 800 N N . ASN A 1 102 ? -0.024 0.462 -5.336 1.00 98.56 102 ASN A N 1
ATOM 801 C CA . ASN A 1 102 ? -0.179 1.120 -6.635 1.00 98.56 102 ASN A CA 1
ATOM 802 C C . ASN A 1 102 ? 1.038 1.982 -7.004 1.00 98.56 102 ASN A C 1
ATOM 804 O O . ASN A 1 102 ? 1.444 2.021 -8.165 1.00 98.56 102 ASN A O 1
ATOM 808 N N . ALA A 1 103 ? 1.631 2.678 -6.030 1.00 98.62 103 ALA A N 1
ATOM 809 C CA . ALA A 1 103 ? 2.843 3.460 -6.248 1.00 98.62 103 ALA A CA 1
ATOM 810 C C . ALA A 1 103 ? 4.041 2.570 -6.617 1.00 98.62 103 ALA A C 1
ATOM 812 O O . ALA A 1 103 ? 4.802 2.934 -7.509 1.00 98.62 103 ALA A O 1
ATOM 813 N N . LYS A 1 104 ? 4.175 1.392 -5.991 1.00 98.75 104 LYS A N 1
ATOM 814 C CA . LYS A 1 104 ? 5.211 0.405 -6.337 1.00 98.75 104 LYS A CA 1
ATOM 815 C C . LYS A 1 104 ? 5.066 -0.108 -7.768 1.00 98.75 104 LYS A C 1
ATOM 817 O O . LYS A 1 104 ? 6.065 -0.163 -8.471 1.00 98.75 104 LYS A O 1
ATOM 822 N N . ILE A 1 105 ? 3.844 -0.419 -8.209 1.00 98.62 105 ILE A N 1
ATOM 823 C CA . ILE A 1 105 ? 3.587 -0.838 -9.599 1.00 98.62 105 ILE A CA 1
ATOM 824 C C . ILE A 1 105 ? 4.025 0.264 -10.571 1.00 98.62 105 ILE A C 1
ATOM 826 O O . ILE A 1 105 ? 4.838 0.021 -11.454 1.00 98.62 105 ILE A O 1
ATOM 830 N N . LYS A 1 106 ? 3.577 1.507 -10.347 1.00 98.69 106 LYS A N 1
ATOM 831 C CA . LYS A 1 106 ? 3.960 2.649 -11.197 1.00 98.69 106 LYS A CA 1
ATOM 832 C C . LYS A 1 106 ? 5.465 2.909 -11.214 1.00 98.69 106 LYS A C 1
ATOM 834 O O . LYS A 1 106 ? 5.974 3.432 -12.202 1.00 98.69 106 LYS A O 1
ATOM 839 N N . LEU A 1 107 ? 6.159 2.638 -10.110 1.00 98.69 107 LEU A N 1
ATOM 840 C CA . LEU A 1 107 ? 7.608 2.776 -10.044 1.00 98.69 107 LEU A CA 1
ATOM 841 C C . LEU A 1 107 ? 8.289 1.715 -10.911 1.00 98.69 107 LEU A C 1
ATOM 843 O O . LEU A 1 107 ? 9.111 2.084 -11.740 1.00 98.69 107 LEU A O 1
ATOM 847 N N . ALA A 1 108 ? 7.877 0.451 -10.794 1.00 98.62 108 ALA A N 1
ATOM 848 C CA . ALA A 1 108 ? 8.391 -0.630 -11.630 1.00 98.62 108 ALA A CA 1
ATOM 849 C C . ALA A 1 108 ? 8.153 -0.363 -13.129 1.00 98.62 108 ALA A C 1
ATOM 851 O O . ALA A 1 108 ? 9.063 -0.529 -13.937 1.00 98.62 108 ALA A O 1
ATOM 852 N N . ASP A 1 109 ? 6.972 0.147 -13.501 1.00 98.62 109 ASP A N 1
ATOM 853 C CA . ASP A 1 109 ? 6.676 0.535 -14.889 1.00 98.62 109 ASP A CA 1
ATOM 854 C C . ASP A 1 109 ? 7.634 1.625 -15.397 1.00 98.62 109 ASP A C 1
ATOM 856 O O . ASP A 1 109 ? 8.093 1.593 -16.541 1.00 98.62 109 ASP A O 1
ATOM 860 N N . LYS A 1 110 ? 7.957 2.606 -14.542 1.00 98.62 110 LYS A N 1
ATOM 861 C CA . LYS A 1 110 ? 8.911 3.672 -14.874 1.00 98.62 110 LYS A CA 1
ATOM 862 C C . LYS A 1 110 ? 10.343 3.160 -14.971 1.00 98.62 110 LYS A C 1
ATOM 864 O O . LYS A 1 110 ? 11.063 3.615 -15.854 1.00 98.62 110 LYS A O 1
ATOM 869 N N . GLU A 1 111 ? 10.749 2.248 -14.094 1.00 98.56 111 GLU A N 1
ATOM 870 C CA . GLU A 1 111 ? 12.067 1.607 -14.138 1.00 98.56 111 GLU A CA 1
ATOM 871 C C . GLU A 1 111 ? 12.235 0.800 -15.432 1.00 98.56 111 GLU A C 1
ATOM 873 O O . GLU A 1 111 ? 13.227 0.979 -16.135 1.00 98.56 111 GLU A O 1
ATOM 878 N N . ALA A 1 112 ? 11.220 0.025 -15.827 1.00 98.56 112 ALA A N 1
ATOM 879 C CA . ALA A 1 112 ? 11.223 -0.707 -17.092 1.00 98.56 112 ALA A CA 1
ATOM 880 C C . ALA A 1 112 ? 11.283 0.230 -18.316 1.00 98.56 112 ALA A C 1
ATOM 882 O O . ALA A 1 112 ? 12.027 -0.017 -19.268 1.00 98.56 112 ALA A O 1
ATOM 883 N N . ALA A 1 113 ? 10.529 1.336 -18.300 1.00 98.56 113 ALA A N 1
ATOM 884 C CA . ALA A 1 113 ? 10.574 2.332 -19.371 1.00 98.56 113 ALA A CA 1
ATOM 885 C C . ALA A 1 113 ? 11.941 3.035 -19.462 1.00 98.56 113 ALA A C 1
ATOM 887 O O . ALA A 1 113 ? 12.431 3.296 -20.564 1.00 98.56 113 ALA A O 1
ATOM 888 N N . LEU A 1 114 ? 12.562 3.321 -18.313 1.00 98.56 114 LEU A N 1
ATOM 889 C CA . LEU A 1 114 ? 13.898 3.904 -18.230 1.00 98.56 114 LEU A CA 1
ATOM 890 C C . LEU A 1 114 ? 14.946 2.953 -18.819 1.00 98.56 114 LEU A C 1
ATOM 892 O O . LEU A 1 114 ? 15.738 3.377 -19.657 1.00 98.56 114 LEU A O 1
ATOM 896 N N . GLU A 1 115 ? 14.935 1.681 -18.416 1.00 98.44 115 GLU A N 1
ATOM 897 C CA . GLU A 1 115 ? 15.879 0.671 -18.906 1.00 98.44 115 GLU A CA 1
ATOM 898 C C . GLU A 1 115 ? 15.756 0.476 -20.419 1.00 98.44 115 GLU A C 1
ATOM 900 O O . GLU A 1 115 ? 16.762 0.481 -21.131 1.00 98.44 115 GLU A O 1
ATOM 905 N N . LYS A 1 116 ? 14.523 0.419 -20.936 1.00 98.50 116 LYS A N 1
ATOM 906 C CA . LYS A 1 116 ? 14.273 0.368 -22.379 1.00 98.50 116 LYS A CA 1
ATOM 907 C C . LYS A 1 116 ? 14.873 1.574 -23.102 1.00 98.50 116 LYS A C 1
ATOM 909 O O . LYS A 1 116 ? 15.609 1.399 -24.069 1.00 98.50 116 LYS A O 1
ATOM 914 N N . SER A 1 117 ? 14.578 2.789 -22.637 1.00 98.31 117 SER A N 1
ATOM 915 C CA . SER A 1 117 ? 15.100 4.011 -23.261 1.00 98.31 117 SER A CA 1
ATOM 916 C C . SER A 1 117 ? 16.629 4.073 -23.194 1.00 98.31 117 SER A C 1
ATOM 918 O O . SER A 1 117 ? 17.278 4.479 -24.158 1.00 98.31 117 SER A O 1
ATOM 920 N N . HIS A 1 118 ? 17.218 3.614 -22.087 1.00 98.44 118 HIS A N 1
ATOM 921 C CA . HIS A 1 118 ? 18.663 3.515 -21.932 1.00 98.44 118 HIS A CA 1
ATOM 922 C C . HIS A 1 118 ? 19.279 2.543 -22.945 1.00 98.44 118 HIS A C 1
ATOM 924 O O . HIS A 1 118 ? 20.259 2.884 -23.608 1.00 98.44 118 HIS A O 1
ATOM 930 N N . TRP A 1 119 ? 18.685 1.360 -23.109 1.00 98.75 119 TRP A N 1
ATOM 931 C CA . TRP A 1 119 ? 19.128 0.375 -24.093 1.00 98.75 119 TRP A CA 1
ATOM 932 C C . TRP A 1 119 ? 19.016 0.909 -25.526 1.00 98.75 119 TRP A C 1
ATOM 934 O O . TRP A 1 119 ? 19.969 0.809 -26.299 1.00 98.75 119 TRP A O 1
ATOM 944 N N . GLU A 1 120 ? 17.897 1.550 -25.874 1.00 98.56 120 GLU A N 1
ATOM 945 C CA . GLU A 1 120 ? 17.708 2.193 -27.180 1.00 98.56 120 GLU A CA 1
ATOM 946 C C . GLU A 1 120 ? 18.783 3.259 -27.439 1.00 98.56 120 GLU A C 1
ATOM 948 O O . GLU A 1 120 ? 19.395 3.265 -28.508 1.00 98.56 120 GLU A O 1
ATOM 953 N N . ALA A 1 121 ? 19.084 4.110 -26.452 1.00 98.56 121 ALA A N 1
ATOM 954 C CA . ALA A 1 121 ? 20.139 5.116 -26.559 1.00 98.56 121 ALA A CA 1
ATOM 955 C C . ALA A 1 121 ? 21.523 4.491 -26.798 1.00 98.56 121 ALA A C 1
ATOM 957 O O . ALA A 1 121 ? 22.263 4.957 -27.667 1.00 98.56 121 ALA A O 1
ATOM 958 N N . GLN A 1 122 ? 21.865 3.405 -26.092 1.00 98.44 122 GLN A N 1
ATOM 959 C CA . GLN A 1 122 ? 23.116 2.676 -26.330 1.00 98.44 122 GLN A CA 1
ATOM 960 C C . GLN A 1 122 ? 23.187 2.106 -27.753 1.00 98.44 122 GLN A C 1
ATOM 962 O O . GLN A 1 122 ? 24.235 2.173 -28.399 1.00 98.44 122 GLN A O 1
ATOM 967 N N . MET A 1 123 ? 22.082 1.555 -28.260 1.00 98.00 123 MET A N 1
ATOM 968 C CA . MET A 1 123 ? 22.020 0.995 -29.612 1.00 98.00 123 MET A CA 1
ATOM 969 C C . MET A 1 123 ? 22.125 2.076 -30.690 1.00 98.00 123 MET A C 1
ATOM 971 O O . MET A 1 123 ? 22.822 1.877 -31.688 1.00 98.00 123 MET A O 1
ATOM 975 N N . PHE A 1 124 ? 21.497 3.236 -30.481 1.00 98.06 124 PHE A N 1
ATOM 976 C CA . PHE A 1 124 ? 21.671 4.387 -31.363 1.00 98.06 124 PHE A CA 1
ATOM 977 C C . PHE A 1 124 ? 23.109 4.898 -31.350 1.00 98.06 124 PHE A C 1
ATOM 979 O O . PHE A 1 124 ? 23.661 5.128 -32.424 1.00 98.06 124 PHE A O 1
ATOM 986 N N . ASN A 1 125 ? 23.741 5.004 -30.178 1.00 98.31 125 ASN A N 1
ATOM 987 C CA . ASN A 1 125 ? 25.128 5.454 -30.076 1.00 98.31 125 ASN A CA 1
ATOM 988 C C . ASN A 1 125 ? 26.083 4.531 -30.849 1.00 98.31 125 ASN A C 1
ATOM 990 O O . ASN A 1 125 ? 26.853 5.004 -31.678 1.00 98.31 125 ASN A O 1
ATOM 994 N N . LYS A 1 126 ? 25.946 3.206 -30.698 1.00 98.25 126 LYS A N 1
ATOM 995 C CA . LYS A 1 126 ? 26.724 2.225 -31.483 1.00 98.25 126 LYS A CA 1
ATOM 996 C C . LYS A 1 126 ? 26.517 2.374 -32.992 1.00 98.25 126 LYS A C 1
ATOM 998 O O . LYS A 1 126 ? 27.452 2.220 -33.775 1.00 98.25 126 LYS A O 1
ATOM 1003 N N . LYS A 1 127 ? 25.283 2.656 -33.425 1.00 98.19 127 LYS A N 1
ATOM 1004 C CA . LYS A 1 127 ? 24.984 2.883 -34.845 1.00 98.19 127 LYS A CA 1
ATOM 1005 C C . LYS A 1 127 ? 25.641 4.165 -35.359 1.00 98.19 127 LYS A C 1
ATOM 1007 O O . LYS A 1 127 ? 26.139 4.167 -36.480 1.00 98.19 127 LYS A O 1
ATOM 1012 N N . VAL A 1 128 ? 25.655 5.225 -34.551 1.00 98.38 128 VAL A N 1
ATOM 1013 C CA . VAL A 1 128 ? 26.344 6.483 -34.868 1.00 98.38 128 VAL A CA 1
ATOM 1014 C C . VAL A 1 128 ? 27.852 6.265 -34.974 1.00 98.38 128 VAL A C 1
ATOM 1016 O O . VAL A 1 128 ? 28.430 6.680 -35.971 1.00 98.38 128 VAL A O 1
ATOM 1019 N N . GLU A 1 129 ? 28.467 5.561 -34.022 1.00 98.00 129 GLU A N 1
ATOM 1020 C CA . GLU A 1 129 ? 29.900 5.223 -34.055 1.00 98.00 129 GLU A CA 1
ATOM 1021 C C . GLU A 1 129 ? 30.273 4.458 -35.334 1.00 98.00 129 GLU A C 1
ATOM 1023 O O . GLU A 1 129 ? 31.257 4.790 -35.993 1.00 98.00 129 GLU A O 1
ATOM 1028 N N . LYS A 1 130 ? 29.449 3.481 -35.742 1.00 98.06 130 LYS A N 1
ATOM 1029 C CA . LYS A 1 130 ? 29.654 2.755 -37.003 1.00 98.06 130 LYS A CA 1
ATOM 1030 C C . LYS A 1 130 ? 29.586 3.686 -38.218 1.00 98.06 130 LYS A C 1
ATOM 1032 O O . LYS A 1 130 ? 30.492 3.673 -39.042 1.00 98.06 130 LYS A O 1
ATOM 1037 N N . LEU A 1 131 ? 28.532 4.499 -38.313 1.00 98.25 131 LEU A N 1
ATOM 1038 C CA . LEU A 1 131 ? 28.352 5.424 -39.435 1.00 98.25 131 LEU A CA 1
ATOM 1039 C C . LEU A 1 131 ? 29.470 6.470 -39.508 1.00 98.25 131 LEU A C 1
ATOM 1041 O O . LEU A 1 131 ? 29.885 6.836 -40.600 1.00 98.25 131 LEU A O 1
ATOM 1045 N N . GLN A 1 132 ? 29.978 6.940 -38.366 1.00 97.50 132 GLN A N 1
ATOM 1046 C CA . GLN A 1 132 ? 31.139 7.830 -38.327 1.00 97.50 132 GLN A CA 1
ATOM 1047 C C . GLN A 1 132 ? 32.382 7.154 -38.917 1.00 97.50 132 GLN A C 1
ATOM 1049 O O . GLN A 1 132 ? 33.081 7.776 -39.712 1.00 97.50 132 GLN A O 1
ATOM 1054 N N . GLY A 1 133 ? 32.629 5.882 -38.585 1.00 97.19 133 GLY A N 1
ATOM 1055 C CA . GLY A 1 133 ? 33.705 5.100 -39.198 1.00 97.19 133 GLY A CA 1
ATOM 1056 C C . GLY A 1 133 ? 33.548 4.963 -40.716 1.00 97.19 133 GLY A C 1
ATOM 1057 O O . GLY A 1 133 ? 34.506 5.196 -41.45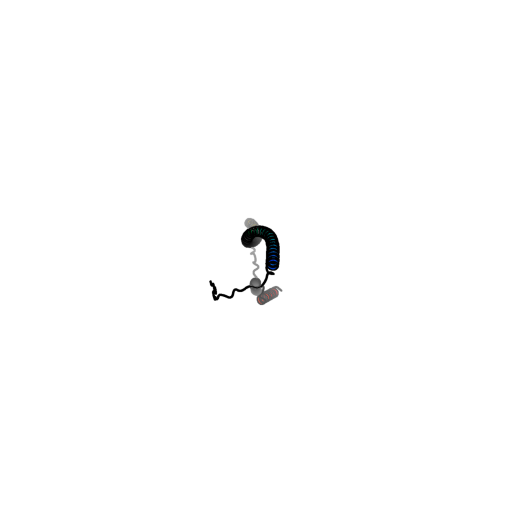1 1.00 97.19 133 GLY A O 1
ATOM 1058 N N . ASP A 1 134 ? 32.334 4.662 -41.185 1.00 97.88 134 ASP A N 1
ATOM 1059 C CA . ASP A 1 134 ? 32.028 4.536 -42.617 1.00 97.88 134 ASP A CA 1
ATOM 1060 C C . ASP A 1 134 ? 32.273 5.863 -43.371 1.00 97.88 134 ASP A C 1
ATOM 1062 O O . ASP A 1 134 ? 32.845 5.863 -44.462 1.00 97.88 134 ASP A O 1
ATOM 1066 N N . VAL A 1 135 ? 31.901 7.007 -42.778 1.00 97.81 135 VAL A N 1
ATOM 1067 C CA . VAL A 1 135 ? 32.153 8.342 -43.354 1.00 97.81 135 VAL A CA 1
ATOM 1068 C C . VAL A 1 135 ? 33.649 8.625 -43.476 1.00 97.81 135 VAL A C 1
ATOM 1070 O O . VAL A 1 135 ? 34.089 9.057 -44.538 1.00 97.81 135 VAL A O 1
ATOM 1073 N N . VAL A 1 136 ? 34.437 8.344 -42.432 1.00 96.88 136 VAL A N 1
ATOM 1074 C CA . VAL A 1 136 ? 35.899 8.537 -42.465 1.00 96.88 136 VAL A CA 1
ATOM 1075 C C . VAL A 1 136 ? 36.547 7.647 -43.531 1.00 96.88 136 VAL A C 1
ATOM 1077 O O . VAL A 1 136 ? 37.423 8.105 -44.261 1.00 96.88 136 VAL A O 1
ATOM 1080 N N . SER A 1 137 ? 36.102 6.392 -43.672 1.00 97.00 137 SER A N 1
ATOM 1081 C CA . SER A 1 137 ? 36.581 5.494 -44.735 1.00 97.00 137 SER A CA 1
ATOM 1082 C C . SER A 1 137 ? 36.273 6.051 -46.125 1.00 97.00 137 SER A C 1
ATOM 1084 O O . SER A 1 137 ? 37.156 6.122 -46.978 1.00 97.00 137 SER A O 1
ATOM 1086 N N . SER A 1 138 ? 35.036 6.503 -46.343 1.00 97.19 138 SER A N 1
ATOM 1087 C CA . SER A 1 138 ? 34.616 7.080 -47.620 1.00 97.19 138 SER A CA 1
ATOM 1088 C C . SER A 1 138 ? 35.370 8.373 -47.949 1.00 97.19 138 SER A C 1
ATOM 1090 O O . SER A 1 138 ? 35.747 8.581 -49.098 1.00 97.19 138 SER A O 1
ATOM 1092 N N . GLU A 1 139 ? 35.655 9.222 -46.959 1.00 97.12 139 GLU A N 1
ATOM 1093 C CA . GLU A 1 139 ? 36.453 10.440 -47.147 1.00 97.12 139 GLU A CA 1
ATOM 1094 C C . GLU A 1 139 ? 37.879 10.126 -47.630 1.00 97.12 139 GLU A C 1
ATOM 1096 O O . GLU A 1 139 ? 38.397 10.805 -48.524 1.00 97.12 139 GLU A O 1
ATOM 1101 N N . LEU A 1 140 ? 38.498 9.065 -47.100 1.00 96.12 140 LEU A N 1
ATOM 1102 C CA . LEU A 1 140 ? 39.806 8.587 -47.558 1.00 96.12 140 LEU A CA 1
ATOM 1103 C C . LEU A 1 140 ? 39.747 8.054 -48.995 1.00 96.12 140 LEU A C 1
ATOM 1105 O O . LEU A 1 140 ? 40.606 8.400 -49.807 1.00 96.12 140 LEU A O 1
ATOM 1109 N N . GLU A 1 141 ? 38.730 7.257 -49.329 1.00 97.31 141 GLU A N 1
ATOM 1110 C CA . GLU A 1 141 ? 38.518 6.734 -50.687 1.00 97.31 141 GLU A CA 1
ATOM 1111 C C . GLU A 1 141 ? 38.294 7.861 -51.707 1.00 97.31 141 GLU A C 1
ATOM 1113 O O . GLU A 1 141 ? 38.917 7.870 -52.770 1.00 97.31 141 GLU A O 1
ATOM 1118 N N . VAL A 1 142 ? 37.459 8.852 -51.371 1.00 97.19 142 VAL A N 1
ATOM 1119 C CA . VAL A 1 142 ? 37.215 10.037 -52.209 1.00 97.19 142 VAL A CA 1
ATOM 1120 C C . VAL A 1 142 ? 38.495 10.851 -52.384 1.00 97.19 142 VAL A C 1
ATOM 1122 O O . VAL A 1 142 ? 38.788 11.289 -53.495 1.00 97.19 142 VAL A O 1
ATOM 1125 N N . SER A 1 143 ? 39.285 11.024 -51.321 1.00 96.94 143 SER A N 1
ATOM 1126 C CA . SER A 1 143 ? 40.571 11.731 -51.389 1.00 96.94 143 SER A CA 1
ATOM 1127 C C . SER A 1 143 ? 41.568 11.013 -52.300 1.00 96.94 143 SER A C 1
ATOM 1129 O O . SER A 1 143 ? 42.221 11.657 -53.121 1.00 96.94 143 SER A O 1
ATOM 1131 N N . ALA A 1 144 ? 41.658 9.683 -52.206 1.00 95.94 144 ALA A N 1
ATOM 1132 C CA . ALA A 1 144 ? 42.505 8.875 -53.080 1.00 95.94 144 ALA A CA 1
ATOM 1133 C C . ALA A 1 144 ? 42.062 8.967 -54.550 1.00 95.94 144 ALA A C 1
ATOM 1135 O O . ALA A 1 144 ? 42.895 9.138 -55.442 1.00 95.94 144 ALA A O 1
ATOM 1136 N N . LEU A 1 145 ? 40.751 8.919 -54.809 1.00 96.31 145 LEU A N 1
ATOM 1137 C CA . LEU A 1 145 ? 40.197 9.078 -56.153 1.00 96.31 145 LEU A CA 1
ATOM 1138 C C . LEU A 1 145 ? 40.469 10.480 -56.722 1.00 96.31 145 LEU A C 1
ATOM 1140 O O . LEU A 1 145 ? 40.827 10.613 -57.890 1.00 96.31 145 LEU A O 1
ATOM 1144 N N . MET A 1 146 ? 40.338 11.524 -55.900 1.00 95.50 146 MET A N 1
ATOM 1145 C CA . MET A 1 146 ? 40.638 12.902 -56.297 1.00 95.50 146 MET A CA 1
ATOM 1146 C C . MET A 1 146 ? 42.109 13.057 -56.702 1.00 95.50 146 MET A C 1
ATOM 1148 O O . MET A 1 146 ? 42.395 13.625 -57.753 1.00 95.50 146 MET A O 1
ATOM 1152 N N . GLN A 1 147 ? 43.034 12.496 -55.915 1.00 94.81 147 GLN A N 1
ATOM 1153 C CA . GLN A 1 147 ? 44.465 12.493 -56.243 1.00 94.81 147 GLN A CA 1
ATOM 1154 C C . GLN A 1 147 ? 44.746 11.753 -57.556 1.00 94.81 147 GLN A C 1
ATOM 1156 O O . GLN A 1 147 ? 45.543 12.219 -58.368 1.00 94.81 147 GLN A O 1
ATOM 1161 N N . LEU A 1 148 ? 44.070 10.625 -57.802 1.00 94.31 148 LEU A N 1
ATOM 1162 C CA . LEU A 1 148 ? 44.187 9.904 -59.070 1.00 94.31 148 LEU A CA 1
ATOM 1163 C C . LEU A 1 148 ? 43.744 10.775 -60.254 1.00 94.31 148 LEU A C 1
ATOM 1165 O O . LEU A 1 148 ? 44.447 10.835 -61.261 1.00 94.31 148 LEU A O 1
ATOM 1169 N N . PHE A 1 149 ? 42.610 11.471 -60.138 1.00 93.31 149 PHE A N 1
ATOM 1170 C CA . PHE A 1 149 ? 42.153 12.385 -61.186 1.00 93.31 149 PHE A CA 1
ATOM 1171 C C . PHE A 1 149 ? 43.111 13.553 -61.410 1.00 93.31 149 PHE A C 1
ATOM 1173 O O . PHE A 1 149 ? 43.329 13.932 -62.556 1.00 93.31 149 PHE A O 1
ATOM 1180 N N . GLU A 1 150 ? 43.713 14.095 -60.353 1.00 93.31 150 GLU A N 1
ATOM 1181 C CA .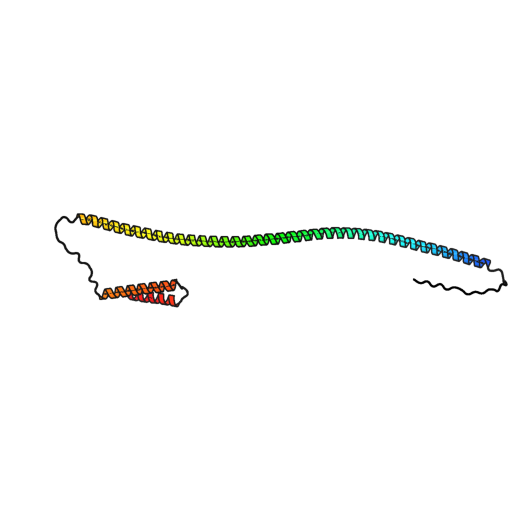 GLU A 1 150 ? 44.712 15.159 -60.464 1.00 93.31 150 GLU A CA 1
ATOM 1182 C C . GLU A 1 150 ? 45.953 14.688 -61.242 1.00 93.31 150 GLU A C 1
ATOM 1184 O O . GLU A 1 150 ? 46.392 15.359 -62.177 1.00 93.31 150 GLU A O 1
ATOM 1189 N N . VAL A 1 151 ? 46.461 13.486 -60.944 1.00 91.94 151 VAL A N 1
ATOM 1190 C CA . VAL A 1 151 ? 47.576 12.867 -61.685 1.00 91.94 151 VAL A CA 1
ATOM 1191 C C . VAL A 1 151 ? 47.213 12.629 -63.154 1.00 91.94 151 VAL A C 1
ATOM 1193 O O . VAL A 1 151 ? 48.002 12.947 -64.049 1.00 91.94 151 VAL A O 1
ATOM 1196 N N . LEU A 1 152 ? 46.023 12.087 -63.427 1.00 88.62 152 LEU A N 1
ATOM 1197 C CA . LEU A 1 152 ? 45.563 11.833 -64.794 1.00 88.62 152 LEU A CA 1
ATOM 1198 C C . LEU A 1 152 ? 45.382 13.135 -65.588 1.00 88.62 152 LEU A C 1
ATOM 1200 O O . LEU A 1 152 ? 45.817 13.206 -66.735 1.00 88.62 152 LEU A O 1
ATOM 1204 N N . ALA A 1 153 ? 44.821 14.181 -64.976 1.00 88.81 153 ALA A N 1
ATOM 1205 C CA . ALA A 1 153 ? 44.642 15.486 -65.610 1.00 88.81 153 ALA A CA 1
ATOM 1206 C C . ALA A 1 153 ? 45.981 16.149 -65.983 1.00 88.81 153 ALA A C 1
ATOM 1208 O O . ALA A 1 153 ? 46.086 16.779 -67.034 1.00 88.81 153 ALA A O 1
ATOM 1209 N N . VAL A 1 154 ? 47.024 15.982 -65.160 1.00 81.81 154 VAL A N 1
ATOM 1210 C CA . VAL A 1 154 ? 48.388 16.435 -65.492 1.00 81.81 154 VAL A CA 1
ATOM 1211 C C . VAL A 1 154 ? 48.979 15.613 -66.644 1.00 81.81 154 VAL A C 1
ATOM 1213 O O . VAL A 1 154 ? 49.633 16.171 -67.527 1.00 81.81 154 VAL A O 1
ATOM 1216 N N . SER A 1 155 ? 48.721 14.306 -66.668 1.00 71.44 155 SER A N 1
ATOM 1217 C CA . SER A 1 155 ? 49.266 13.376 -67.668 1.00 71.44 155 SER A CA 1
ATOM 1218 C C . SER A 1 155 ? 48.700 13.607 -69.078 1.00 71.44 155 SER A C 1
ATOM 1220 O O . SER A 1 155 ? 49.436 13.485 -70.055 1.00 71.44 155 SER A O 1
ATOM 1222 N N . ASP A 1 156 ? 47.433 14.018 -69.195 1.00 55.91 156 ASP A N 1
ATOM 1223 C CA . ASP A 1 156 ? 46.782 14.340 -70.480 1.00 55.91 156 ASP A CA 1
ATOM 1224 C C . ASP A 1 156 ? 47.324 15.646 -71.109 1.00 55.91 156 ASP A C 1
ATOM 1226 O O . ASP A 1 156 ? 47.218 15.873 -72.313 1.00 55.91 156 ASP A O 1
ATOM 1230 N N . SER A 1 157 ? 47.988 16.497 -70.312 1.00 52.50 157 SER A N 1
ATOM 1231 C CA . SER A 1 157 ? 48.666 17.710 -70.801 1.00 52.50 157 SER A CA 1
ATOM 1232 C C . SER A 1 157 ? 50.041 17.444 -71.437 1.00 52.50 157 SER A C 1
ATOM 1234 O O . SER A 1 157 ? 50.611 18.346 -72.053 1.00 52.50 157 SER A O 1
ATOM 1236 N N . PHE A 1 158 ? 50.577 16.219 -71.314 1.00 46.78 158 PHE A N 1
ATOM 1237 C CA . PHE A 1 158 ? 51.916 15.856 -71.800 1.00 46.78 158 PHE A CA 1
ATOM 1238 C C . PHE A 1 158 ? 51.917 15.123 -73.153 1.00 46.78 158 PHE A C 1
ATOM 1240 O O . PHE A 1 158 ? 52.983 14.849 -73.701 1.00 46.78 158 PHE A O 1
ATOM 1247 N N . VAL A 1 159 ? 50.749 14.851 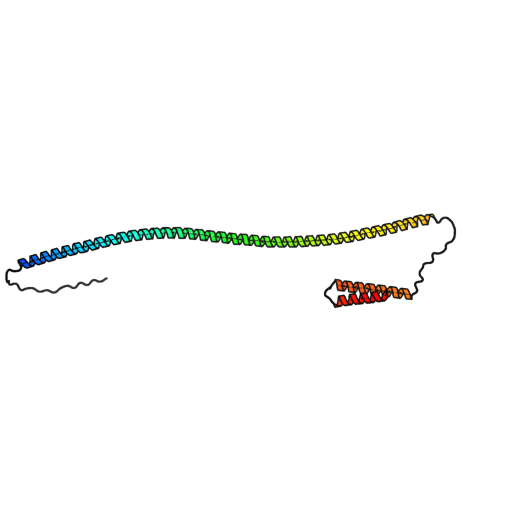-73.748 1.00 46.38 159 VAL A N 1
ATOM 1248 C CA . VAL A 1 159 ? 50.655 14.226 -75.079 1.00 46.38 159 VAL A CA 1
ATOM 1249 C C . VAL A 1 159 ? 50.290 15.270 -76.133 1.00 46.38 159 VAL A C 1
ATOM 1251 O O . VAL A 1 159 ? 49.197 15.311 -76.685 1.00 46.38 159 VAL A O 1
ATOM 1254 N N . SER A 1 160 ? 51.264 16.122 -76.442 1.00 47.78 160 SER A N 1
ATOM 1255 C CA . SER A 1 160 ? 51.390 16.732 -77.768 1.00 47.78 160 SER A CA 1
ATOM 1256 C C . SER A 1 160 ? 52.868 16.916 -78.108 1.00 47.78 160 SER A C 1
ATOM 1258 O O . SER A 1 160 ? 53.333 18.023 -78.368 1.00 47.78 160 SER A O 1
ATOM 1260 N N . ALA A 1 161 ? 53.616 15.816 -78.092 1.00 43.56 161 ALA A N 1
ATOM 1261 C CA . ALA A 1 161 ? 54.896 15.703 -78.778 1.00 43.56 161 ALA A CA 1
ATOM 1262 C C . ALA A 1 161 ? 55.162 14.219 -79.071 1.00 43.56 161 ALA A C 1
ATOM 1264 O O . ALA A 1 161 ? 55.642 13.477 -78.227 1.00 43.56 161 ALA A O 1
ATOM 1265 N N . GLU A 1 162 ? 54.715 13.802 -80.252 1.00 45.62 162 GLU A N 1
ATOM 1266 C CA . GLU A 1 162 ? 55.311 12.790 -81.131 1.00 45.62 162 GLU A CA 1
ATOM 1267 C C . GLU A 1 162 ? 56.460 11.934 -80.549 1.00 45.62 162 GLU A C 1
ATOM 1269 O O . GLU A 1 162 ? 57.566 12.429 -80.339 1.00 45.62 162 GLU A O 1
ATOM 1274 N N . GLY A 1 163 ? 56.219 10.627 -80.364 1.00 43.69 163 GLY A N 1
ATOM 1275 C CA . GLY A 1 163 ? 57.283 9.641 -80.138 1.00 43.69 163 GLY A CA 1
ATOM 1276 C C . GLY A 1 163 ? 56.871 8.408 -79.325 1.00 43.69 163 GLY A C 1
ATOM 1277 O O . GLY A 1 163 ? 56.752 8.485 -78.111 1.00 43.69 163 GLY A O 1
ATOM 1278 N N . ASP A 1 164 ? 56.725 7.277 -80.021 1.00 40.19 164 ASP A N 1
ATOM 1279 C CA . ASP A 1 164 ? 56.745 5.880 -79.550 1.00 40.19 164 ASP A CA 1
ATOM 1280 C C . ASP A 1 164 ? 55.731 5.397 -78.493 1.00 40.19 164 ASP A C 1
ATOM 1282 O O . ASP A 1 164 ? 55.917 5.457 -77.279 1.00 40.19 164 ASP A O 1
ATOM 1286 N N . ILE A 1 165 ? 54.685 4.742 -79.010 1.00 46.78 165 ILE A N 1
ATOM 1287 C CA . ILE A 1 165 ? 53.752 3.886 -78.272 1.00 46.78 165 ILE A CA 1
ATOM 1288 C C . ILE A 1 165 ? 54.463 2.567 -77.931 1.00 46.78 165 ILE A C 1
ATOM 1290 O O . ILE A 1 165 ? 54.384 1.588 -78.676 1.00 46.78 165 ILE A O 1
ATOM 1294 N N . ALA A 1 166 ? 55.142 2.518 -76.787 1.00 46.66 166 ALA A N 1
ATOM 1295 C CA . ALA A 1 166 ? 55.412 1.253 -76.113 1.00 46.66 166 ALA A CA 1
ATOM 1296 C C . ALA A 1 166 ? 54.131 0.844 -75.373 1.00 46.66 166 ALA A C 1
ATOM 1298 O O . ALA A 1 166 ? 53.768 1.425 -74.351 1.00 46.66 166 ALA A O 1
ATOM 1299 N N . TYR A 1 167 ? 53.407 -0.113 -75.951 1.00 49.59 167 TYR A N 1
ATOM 1300 C CA . TYR A 1 167 ? 52.230 -0.729 -75.348 1.00 49.59 167 TYR A CA 1
ATOM 1301 C C . TYR A 1 167 ? 52.539 -1.166 -73.912 1.00 49.59 167 TYR A C 1
ATOM 1303 O O . TYR A 1 167 ? 53.460 -1.946 -73.678 1.00 49.59 167 TYR A O 1
ATOM 1311 N N . PHE A 1 168 ? 51.737 -0.674 -72.967 1.00 43.25 168 PHE A N 1
ATOM 1312 C CA . PHE A 1 168 ? 51.604 -1.262 -71.642 1.00 43.25 168 PHE A CA 1
ATOM 1313 C C . PHE A 1 168 ? 51.335 -2.757 -71.803 1.00 43.25 168 PHE A C 1
ATOM 1315 O O . PHE A 1 168 ? 50.328 -3.142 -72.392 1.00 43.25 168 PHE A O 1
ATOM 1322 N N . GLU A 1 169 ? 52.239 -3.579 -71.290 1.00 39.88 169 GLU A N 1
ATOM 1323 C CA . GLU A 1 169 ? 52.076 -5.019 -71.156 1.00 39.88 169 GLU A CA 1
ATOM 1324 C C . GLU A 1 169 ? 51.156 -5.270 -69.946 1.00 39.88 169 GLU A C 1
ATOM 1326 O O . GLU A 1 169 ? 51.548 -4.981 -68.810 1.00 39.88 169 GLU A O 1
ATOM 1331 N N . PRO A 1 170 ? 49.906 -5.742 -70.126 1.00 46.38 170 PRO A N 1
ATOM 1332 C CA . PRO A 1 170 ? 49.077 -6.116 -68.995 1.00 46.38 170 PRO A CA 1
ATOM 1333 C C . PRO A 1 170 ? 49.636 -7.411 -68.408 1.00 46.38 170 PRO A C 1
ATOM 1335 O O . PRO A 1 170 ? 49.696 -8.436 -69.087 1.00 46.38 170 PRO A O 1
ATOM 1338 N N . LEU A 1 171 ? 50.023 -7.365 -67.135 1.00 46.84 171 LEU A N 1
ATOM 1339 C CA . LEU A 1 171 ? 50.390 -8.518 -66.311 1.00 46.84 171 LEU A CA 1
ATOM 1340 C C . LEU A 1 171 ? 49.179 -9.447 -66.088 1.00 46.84 171 LEU A C 1
ATOM 1342 O O . LEU A 1 171 ? 48.677 -9.576 -64.976 1.00 46.84 171 LEU A O 1
ATOM 1346 N N . LEU A 1 172 ? 48.693 -10.095 -67.144 1.00 50.09 172 LEU A N 1
ATOM 1347 C CA . LEU A 1 172 ? 47.682 -11.149 -67.087 1.00 50.09 172 LEU A CA 1
ATOM 1348 C C . LEU A 1 172 ? 48.211 -12.407 -67.775 1.00 50.09 172 LEU A C 1
ATOM 1350 O O . LEU A 1 172 ? 47.626 -12.919 -68.719 1.00 50.09 172 LEU A O 1
ATOM 1354 N N . ASN A 1 173 ? 49.324 -12.916 -67.256 1.00 49.25 173 ASN A N 1
ATOM 1355 C CA . ASN A 1 173 ? 49.662 -14.331 -67.359 1.00 49.25 173 ASN A CA 1
ATOM 1356 C C . ASN A 1 173 ? 49.537 -14.936 -65.956 1.00 49.25 173 ASN A C 1
ATOM 1358 O O . ASN A 1 173 ? 50.533 -15.254 -65.310 1.00 49.25 173 ASN A O 1
ATOM 1362 N N . LEU A 1 174 ? 48.301 -15.024 -65.452 1.00 47.84 174 LEU A N 1
ATOM 1363 C CA . LEU A 1 174 ? 47.989 -15.966 -64.383 1.00 47.84 174 LEU A CA 1
ATOM 1364 C C . LEU A 1 174 ? 47.719 -17.308 -65.065 1.00 47.84 174 LEU A C 1
ATOM 1366 O O . LEU A 1 174 ? 46.759 -17.439 -65.818 1.00 47.84 174 LEU A O 1
ATOM 1370 N N . ASP A 1 175 ? 48.607 -18.264 -64.832 1.00 50.81 175 ASP A N 1
ATOM 1371 C CA . ASP A 1 175 ? 48.435 -19.660 -65.223 1.00 50.81 175 ASP A CA 1
ATOM 1372 C C . ASP A 1 175 ? 47.088 -20.199 -64.691 1.00 50.81 175 ASP A C 1
ATOM 1374 O O . ASP A 1 175 ? 46.695 -19.880 -63.566 1.00 50.81 175 ASP A O 1
ATOM 1378 N N . ASP A 1 176 ? 46.375 -21.010 -65.478 1.00 55.53 176 ASP A N 1
ATOM 1379 C CA . ASP A 1 176 ? 45.034 -21.554 -65.160 1.00 55.53 176 ASP A CA 1
ATOM 1380 C C . ASP A 1 176 ? 45.049 -22.478 -63.917 1.00 55.53 176 ASP A C 1
ATOM 1382 O O . ASP A 1 176 ? 44.028 -22.801 -63.314 1.00 55.53 176 ASP A O 1
ATOM 1386 N N . SER A 1 177 ? 46.243 -22.866 -63.462 1.00 58.19 177 SER A N 1
ATOM 1387 C CA . SER A 1 177 ? 46.444 -23.507 -62.159 1.00 58.19 177 SER A CA 1
ATOM 1388 C C . SER A 1 177 ? 46.155 -22.557 -60.988 1.00 58.19 177 SER A C 1
ATOM 1390 O O . SER A 1 177 ? 45.605 -22.971 -59.970 1.00 58.19 177 SER A O 1
ATOM 1392 N N . ASN A 1 178 ? 46.512 -21.278 -61.119 1.00 60.41 178 ASN A N 1
ATOM 1393 C CA . ASN A 1 178 ? 46.420 -20.287 -60.047 1.00 60.41 178 ASN A CA 1
ATOM 1394 C C . ASN A 1 178 ? 44.993 -19.733 -59.899 1.00 60.41 178 ASN A C 1
ATOM 1396 O O . ASN A 1 178 ? 44.590 -19.333 -58.810 1.00 60.41 178 ASN A O 1
ATOM 1400 N N . THR A 1 179 ? 44.207 -19.727 -60.980 1.00 63.53 179 THR A N 1
ATOM 1401 C CA . THR A 1 179 ? 42.790 -19.320 -60.972 1.00 63.53 179 THR A CA 1
ATOM 1402 C C . THR A 1 179 ? 41.940 -20.299 -60.161 1.00 63.53 179 THR A C 1
ATOM 1404 O O . THR A 1 179 ? 41.118 -19.874 -59.347 1.00 63.53 179 THR A O 1
ATOM 1407 N N . MET A 1 180 ? 42.180 -21.605 -60.308 1.00 68.00 180 MET A N 1
ATOM 1408 C CA . MET A 1 180 ? 41.464 -22.647 -59.569 1.00 68.00 180 MET A CA 1
ATOM 1409 C C . MET A 1 180 ? 41.744 -22.595 -58.059 1.00 68.00 180 MET A C 1
ATOM 1411 O O . MET A 1 180 ? 40.841 -22.814 -57.250 1.00 68.00 180 MET A O 1
ATOM 1415 N N . ASP A 1 181 ? 42.973 -22.277 -57.657 1.00 76.69 181 ASP A N 1
ATOM 1416 C CA . ASP A 1 181 ? 43.336 -22.192 -56.240 1.00 76.69 181 ASP A CA 1
ATOM 1417 C C . ASP A 1 181 ? 42.797 -20.920 -55.570 1.00 76.69 181 ASP A C 1
ATOM 1419 O O . ASP A 1 181 ? 42.356 -20.970 -54.419 1.00 76.69 181 ASP A O 1
ATOM 1423 N N . VAL A 1 182 ? 42.696 -19.811 -56.312 1.00 79.00 182 VAL A N 1
ATOM 1424 C CA . VAL A 1 182 ? 41.994 -18.598 -55.855 1.00 79.00 182 VAL A CA 1
ATOM 1425 C C . VAL A 1 182 ? 40.501 -18.871 -55.631 1.00 79.00 182 VAL A C 1
ATOM 1427 O O . VAL A 1 182 ? 39.944 -18.431 -54.625 1.00 79.00 182 VAL A O 1
ATOM 1430 N N . ILE A 1 183 ? 39.853 -19.645 -56.510 1.00 83.50 183 ILE A N 1
ATOM 1431 C CA . ILE A 1 183 ? 38.433 -20.011 -56.363 1.00 83.50 183 ILE A CA 1
ATOM 1432 C C . ILE A 1 183 ? 38.208 -20.876 -55.113 1.00 83.50 183 ILE A C 1
ATOM 1434 O O . ILE A 1 183 ? 37.315 -20.579 -54.320 1.00 83.50 183 ILE A O 1
ATOM 1438 N N . LYS A 1 184 ? 39.042 -21.900 -54.882 1.00 85.12 184 LYS A N 1
ATOM 1439 C CA . LYS A 1 184 ? 38.942 -22.761 -53.686 1.00 85.12 184 LYS A CA 1
ATOM 1440 C C . LYS A 1 184 ? 39.164 -21.986 -52.387 1.00 85.12 184 LYS A C 1
ATOM 1442 O O . LYS A 1 184 ? 38.504 -22.255 -51.383 1.00 85.12 184 LYS A O 1
ATOM 1447 N N . MET A 1 185 ? 40.096 -21.033 -52.395 1.00 86.19 185 MET A N 1
ATOM 1448 C CA . MET A 1 185 ? 40.371 -20.189 -51.233 1.00 86.19 185 MET A CA 1
ATOM 1449 C C . MET A 1 185 ? 39.165 -19.308 -50.890 1.00 86.19 185 MET A C 1
ATOM 1451 O O . MET A 1 185 ? 38.794 -19.203 -49.718 1.00 86.19 185 MET A O 1
ATOM 1455 N N . GLU A 1 186 ? 38.515 -18.724 -51.899 1.00 88.12 186 GLU A N 1
ATOM 1456 C CA . GLU A 1 186 ? 37.322 -17.903 -51.690 1.00 88.12 186 GLU A CA 1
ATOM 1457 C C . GLU A 1 186 ? 36.114 -18.741 -51.238 1.00 88.12 186 GLU A C 1
ATOM 1459 O O . GLU A 1 186 ? 35.391 -18.341 -50.325 1.00 88.12 186 GLU A O 1
ATOM 1464 N N . GLU A 1 187 ? 35.930 -19.949 -51.776 1.00 90.62 187 GLU A N 1
ATOM 1465 C CA . GLU A 1 187 ? 34.875 -20.876 -51.340 1.00 90.62 187 GLU A CA 1
ATOM 1466 C C . GLU A 1 187 ? 35.047 -21.312 -49.873 1.00 90.62 187 GLU A C 1
ATOM 1468 O O . GLU A 1 187 ? 34.089 -21.301 -49.086 1.00 90.62 187 GLU A O 1
ATOM 1473 N N . ALA A 1 188 ? 36.279 -21.624 -49.459 1.00 91.25 188 ALA A N 1
ATOM 1474 C CA . ALA A 1 188 ? 36.592 -21.942 -48.067 1.00 91.25 188 ALA A CA 1
ATOM 1475 C C . ALA A 1 188 ? 36.354 -20.740 -47.136 1.00 91.25 188 ALA A C 1
ATOM 1477 O O . ALA A 1 188 ? 35.874 -20.904 -46.009 1.00 91.25 188 ALA A O 1
ATOM 1478 N N . ARG A 1 189 ? 36.634 -19.518 -47.611 1.00 92.75 189 ARG A N 1
ATOM 1479 C CA . ARG A 1 189 ? 36.378 -18.278 -46.865 1.00 92.75 189 ARG A CA 1
ATOM 1480 C C . ARG A 1 189 ? 34.883 -18.058 -46.645 1.00 92.75 189 ARG A C 1
ATOM 1482 O O . ARG A 1 189 ? 34.472 -17.749 -45.524 1.00 92.75 189 ARG A O 1
ATOM 1489 N N . LEU A 1 190 ? 34.070 -18.249 -47.684 1.00 93.19 190 LEU A N 1
ATOM 1490 C CA . LEU A 1 190 ? 32.611 -18.133 -47.605 1.00 93.19 190 LEU A CA 1
ATOM 1491 C C . LEU A 1 190 ? 32.005 -19.193 -46.675 1.00 93.19 190 LEU A C 1
ATOM 1493 O O . LEU A 1 190 ? 31.156 -18.863 -45.846 1.00 93.19 190 LEU A O 1
ATOM 1497 N N . SER A 1 191 ? 32.498 -20.431 -46.740 1.00 92.25 191 SER A N 1
ATOM 1498 C CA . SER A 1 191 ? 32.055 -21.529 -45.868 1.00 92.25 191 SER A CA 1
ATOM 1499 C C . SER A 1 191 ? 32.348 -21.251 -44.389 1.00 92.25 191 SER A C 1
ATOM 1501 O O . SER A 1 191 ? 31.485 -21.451 -43.533 1.00 92.25 191 SER A O 1
ATOM 1503 N N . TYR A 1 192 ? 33.528 -20.703 -44.077 1.00 95.25 192 TYR A N 1
ATOM 1504 C CA . TYR A 1 192 ? 33.862 -20.271 -42.718 1.00 95.25 192 TYR A CA 1
ATOM 1505 C C . TYR A 1 192 ? 32.951 -19.142 -42.221 1.00 95.25 192 TYR A C 1
ATOM 1507 O O . TYR A 1 192 ? 32.478 -19.194 -41.087 1.00 95.25 192 TYR A O 1
ATOM 1515 N N . LEU A 1 193 ? 32.661 -18.139 -43.056 1.00 94.88 193 LEU A N 1
ATOM 1516 C CA . LEU A 1 193 ? 31.763 -17.044 -42.681 1.00 94.88 193 LEU A CA 1
ATOM 1517 C C . LEU A 1 193 ? 30.333 -17.529 -42.408 1.00 94.88 193 LEU A C 1
ATOM 1519 O O . LEU A 1 193 ? 29.716 -17.059 -41.452 1.00 94.88 193 LEU A O 1
ATOM 1523 N N . ALA A 1 194 ? 29.830 -18.479 -43.200 1.00 94.50 194 ALA A N 1
ATOM 1524 C CA . ALA A 1 194 ? 28.516 -19.082 -42.993 1.00 94.50 194 ALA A CA 1
ATOM 1525 C C . ALA A 1 194 ? 28.450 -19.874 -41.675 1.00 94.50 194 ALA A C 1
ATOM 1527 O O . ALA A 1 194 ? 27.539 -19.659 -40.875 1.00 94.50 194 ALA A O 1
ATOM 1528 N N . ALA A 1 195 ? 29.449 -20.718 -41.398 1.00 93.62 195 ALA A N 1
ATOM 1529 C CA . ALA A 1 195 ? 29.526 -21.470 -40.144 1.00 93.62 195 ALA A CA 1
ATOM 1530 C C . ALA A 1 195 ? 29.687 -20.545 -38.921 1.00 93.62 195 ALA A C 1
ATOM 1532 O O . ALA A 1 195 ? 29.065 -20.757 -37.882 1.00 93.62 195 ALA A O 1
ATOM 1533 N N . LEU A 1 196 ? 30.462 -19.463 -39.054 1.00 93.38 196 LEU A N 1
ATOM 1534 C CA . LEU A 1 196 ? 30.623 -18.452 -38.007 1.00 93.38 196 LEU A CA 1
ATOM 1535 C C . LEU A 1 196 ? 29.317 -17.686 -37.742 1.00 93.38 196 LEU A C 1
ATOM 1537 O O . LEU A 1 196 ? 29.047 -17.318 -36.599 1.00 93.38 196 LEU A O 1
ATOM 1541 N N . ALA A 1 197 ? 28.520 -17.418 -38.779 1.00 94.00 197 ALA A N 1
ATOM 1542 C CA . ALA A 1 197 ? 27.207 -16.800 -38.629 1.00 94.00 197 ALA A CA 1
ATOM 1543 C C . ALA A 1 197 ? 26.239 -17.734 -37.886 1.00 94.00 197 ALA A C 1
ATOM 1545 O O . ALA A 1 197 ? 25.619 -17.295 -36.921 1.00 94.00 197 ALA A O 1
ATOM 1546 N N . ALA A 1 198 ? 26.199 -19.020 -38.253 1.00 90.25 198 ALA A N 1
ATOM 1547 C CA . ALA A 1 198 ? 25.376 -20.027 -37.579 1.00 90.25 198 ALA A CA 1
ATOM 1548 C C . ALA A 1 198 ? 25.753 -20.194 -36.093 1.00 90.25 198 ALA A C 1
ATOM 1550 O O . ALA A 1 198 ? 24.885 -20.164 -35.223 1.00 90.25 198 ALA A O 1
ATOM 1551 N N . ALA A 1 199 ? 27.052 -20.260 -35.780 1.00 92.00 199 ALA A N 1
ATOM 1552 C CA . ALA A 1 199 ? 27.535 -20.334 -34.399 1.00 92.00 199 ALA A CA 1
ATOM 1553 C C . ALA A 1 199 ? 27.238 -19.060 -33.583 1.00 92.00 199 ALA A C 1
ATOM 1555 O O . ALA A 1 199 ? 27.049 -19.120 -32.370 1.00 92.00 199 ALA A O 1
ATOM 1556 N N . LYS A 1 200 ? 27.193 -17.886 -34.230 1.00 90.62 200 LYS A N 1
ATOM 1557 C CA . LYS A 1 200 ? 26.798 -16.625 -33.579 1.00 90.62 200 LYS A CA 1
ATOM 1558 C C . LYS A 1 200 ? 25.297 -16.532 -33.334 1.00 90.62 200 LYS A C 1
ATOM 1560 O O . LYS A 1 200 ? 24.899 -15.898 -32.360 1.00 90.62 200 LYS A O 1
ATOM 1565 N N . GLU A 1 201 ? 24.487 -17.110 -34.215 1.00 89.94 201 GLU A N 1
ATOM 1566 C CA . GLU A 1 201 ? 23.033 -17.151 -34.071 1.00 89.94 201 GLU A CA 1
ATOM 1567 C C . GLU A 1 201 ? 22.614 -18.104 -32.943 1.00 89.94 201 GLU A C 1
ATOM 1569 O O . GLU A 1 201 ? 21.737 -17.751 -32.157 1.00 89.94 201 GLU A O 1
ATOM 1574 N N . ASN A 1 202 ? 23.319 -19.234 -32.781 1.00 87.69 202 ASN A N 1
ATOM 1575 C CA . ASN A 1 202 ? 23.075 -20.218 -31.721 1.00 87.69 202 ASN A CA 1
ATOM 1576 C C . ASN A 1 202 ? 24.360 -20.580 -30.940 1.00 87.69 202 ASN A C 1
ATOM 1578 O O . ASN A 1 202 ? 24.950 -21.634 -31.166 1.00 87.69 202 ASN A O 1
ATOM 1582 N N . PRO A 1 203 ? 24.782 -19.759 -29.957 1.00 81.81 203 PRO A N 1
ATOM 1583 C CA . PRO A 1 203 ? 26.056 -19.939 -29.243 1.00 81.81 203 PRO A CA 1
ATOM 1584 C C . PRO A 1 203 ? 26.128 -21.162 -28.318 1.00 81.81 203 PRO A C 1
ATOM 1586 O O . PRO A 1 203 ? 27.194 -21.457 -27.786 1.00 81.81 203 PRO A O 1
ATOM 1589 N N . SER A 1 204 ? 24.995 -21.814 -28.050 1.00 87.31 204 SER A N 1
ATOM 1590 C CA . SER A 1 204 ? 24.897 -23.011 -27.199 1.00 87.31 204 SER A CA 1
ATOM 1591 C C . SER A 1 204 ? 24.888 -24.316 -27.996 1.00 87.31 204 SER A C 1
ATOM 1593 O O . SER A 1 204 ? 24.775 -25.382 -27.400 1.00 87.31 204 SER A O 1
ATOM 1595 N N . ASP A 1 205 ? 24.955 -24.230 -29.325 1.00 91.00 205 ASP A N 1
ATOM 1596 C CA . ASP A 1 205 ? 25.051 -25.385 -30.203 1.00 91.00 205 ASP A CA 1
ATOM 1597 C C . ASP A 1 205 ? 26.527 -25.752 -30.417 1.00 91.00 205 ASP A C 1
ATOM 1599 O O . ASP A 1 205 ? 27.257 -25.104 -31.177 1.00 91.00 205 ASP A O 1
ATOM 1603 N N . ASP A 1 206 ? 26.973 -26.790 -29.708 1.00 87.75 206 ASP A N 1
ATOM 1604 C CA . ASP A 1 206 ? 28.340 -27.306 -29.802 1.00 87.75 206 ASP A CA 1
ATOM 1605 C C . ASP A 1 206 ? 28.669 -27.796 -31.226 1.00 87.75 206 ASP A C 1
ATOM 1607 O O . ASP A 1 206 ? 29.820 -27.698 -31.653 1.00 87.75 206 ASP A O 1
ATOM 1611 N N . GLU A 1 207 ? 27.677 -28.257 -31.998 1.00 89.25 207 GLU A N 1
ATOM 1612 C CA . GLU A 1 207 ? 27.867 -28.716 -33.379 1.00 89.25 207 GLU A CA 1
ATOM 1613 C C . GLU A 1 207 ? 28.182 -27.537 -34.315 1.00 89.25 207 GLU A C 1
ATOM 1615 O O . GLU A 1 207 ? 29.105 -27.616 -35.132 1.00 89.25 207 GLU A O 1
ATOM 1620 N N . ALA A 1 208 ? 27.514 -26.393 -34.126 1.00 86.56 208 ALA A N 1
ATOM 1621 C CA . ALA A 1 208 ? 27.792 -25.162 -34.868 1.00 86.56 208 ALA A CA 1
ATOM 1622 C C . ALA A 1 208 ? 29.182 -24.579 -34.545 1.00 86.56 208 ALA A C 1
ATOM 1624 O O . ALA A 1 208 ? 29.880 -24.082 -35.436 1.00 86.56 208 ALA A O 1
ATOM 1625 N N . LEU A 1 209 ? 29.621 -24.668 -33.283 1.00 89.75 209 LEU A N 1
ATOM 1626 C CA . LEU A 1 209 ? 30.966 -24.251 -32.869 1.00 89.75 209 LEU A CA 1
ATOM 1627 C C . LEU A 1 209 ? 32.059 -25.156 -33.452 1.00 89.75 209 LEU A C 1
ATOM 1629 O O . LEU A 1 209 ? 33.085 -24.649 -33.921 1.00 89.75 209 LEU A O 1
ATOM 1633 N N . VAL A 1 210 ? 31.840 -26.475 -33.464 1.00 93.44 210 VAL A N 1
ATOM 1634 C CA . VAL A 1 210 ? 32.754 -27.443 -34.089 1.00 93.44 210 VAL A CA 1
ATOM 1635 C C . VAL A 1 210 ? 32.843 -27.200 -35.597 1.00 93.44 210 VAL A C 1
ATOM 1637 O O . VAL A 1 210 ? 33.953 -27.071 -36.115 1.00 93.44 210 VAL A O 1
ATOM 1640 N N . ALA A 1 211 ? 31.715 -27.012 -36.287 1.00 92.06 211 ALA A N 1
ATOM 1641 C CA . ALA A 1 211 ? 31.689 -26.719 -37.722 1.00 92.06 211 ALA A CA 1
ATOM 1642 C C . ALA A 1 211 ? 32.445 -25.422 -38.077 1.00 92.06 211 ALA A C 1
ATOM 1644 O O . ALA A 1 211 ? 33.196 -25.377 -39.054 1.00 92.06 211 ALA A O 1
ATOM 1645 N N . ALA A 1 212 ? 32.318 -24.368 -37.262 1.00 93.75 212 ALA A N 1
ATOM 1646 C CA . ALA A 1 212 ? 33.075 -23.129 -37.452 1.00 93.75 212 ALA A CA 1
ATOM 1647 C C . ALA A 1 212 ? 34.588 -23.322 -37.232 1.00 93.75 212 ALA A C 1
ATOM 1649 O O . ALA A 1 212 ? 35.404 -22.736 -37.952 1.00 93.75 212 ALA A O 1
ATOM 1650 N N . ALA A 1 213 ? 34.977 -24.150 -36.258 1.00 93.44 213 ALA A N 1
ATOM 1651 C CA . ALA A 1 213 ? 36.376 -24.482 -35.999 1.00 93.44 213 ALA A CA 1
ATOM 1652 C C . ALA A 1 213 ? 36.990 -25.329 -37.129 1.00 93.44 213 ALA A C 1
ATOM 1654 O O . ALA A 1 213 ? 38.132 -25.083 -37.529 1.00 93.44 213 ALA A O 1
ATOM 1655 N N . GLU A 1 214 ? 36.234 -26.278 -37.683 1.00 94.44 214 GLU A N 1
ATOM 1656 C CA . GLU A 1 214 ? 36.644 -27.090 -38.832 1.00 94.44 214 GLU A CA 1
ATOM 1657 C C . GLU A 1 214 ? 36.782 -26.247 -40.101 1.00 94.44 214 GLU A C 1
ATOM 1659 O O . GLU A 1 214 ? 37.835 -26.287 -40.740 1.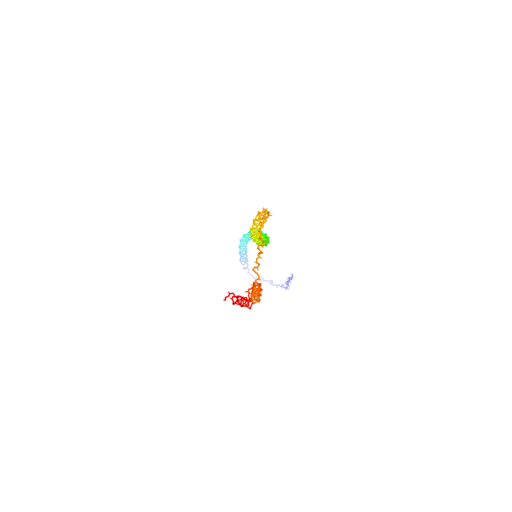00 94.44 214 GLU A O 1
ATOM 1664 N N . ALA A 1 215 ? 35.796 -25.394 -40.402 1.00 93.88 215 ALA A N 1
ATOM 1665 C CA . ALA A 1 215 ? 35.843 -24.489 -41.550 1.00 93.88 215 ALA A CA 1
ATOM 1666 C C . ALA A 1 215 ? 37.038 -23.515 -41.475 1.00 93.88 215 ALA A C 1
ATOM 1668 O O . ALA A 1 215 ? 37.700 -23.227 -42.479 1.00 93.88 215 ALA A O 1
ATOM 1669 N N . ARG A 1 216 ? 37.379 -23.053 -40.262 1.00 93.56 216 ARG A N 1
ATOM 1670 C CA . ARG A 1 216 ? 38.591 -22.259 -40.013 1.00 93.56 216 ARG A CA 1
ATOM 1671 C C . ARG A 1 216 ? 39.861 -23.054 -40.301 1.00 93.56 216 ARG A C 1
ATOM 1673 O O . ARG A 1 216 ? 40.800 -22.504 -40.874 1.00 93.56 216 ARG A O 1
ATOM 1680 N N . ARG A 1 217 ? 39.908 -24.328 -39.905 1.00 92.75 217 ARG A N 1
ATOM 1681 C CA . ARG A 1 217 ? 41.063 -25.205 -40.131 1.00 92.75 217 ARG A CA 1
ATOM 1682 C C . ARG A 1 217 ? 41.279 -25.477 -41.621 1.00 92.75 217 ARG A C 1
ATOM 1684 O O . ARG A 1 217 ? 42.418 -25.410 -42.074 1.00 92.75 217 ARG A O 1
ATOM 1691 N N . THR A 1 218 ? 40.214 -25.715 -42.388 1.00 91.44 218 THR A N 1
ATOM 1692 C CA . THR A 1 218 ? 40.296 -25.860 -43.853 1.00 91.44 218 THR A CA 1
ATOM 1693 C C . THR A 1 218 ? 40.798 -24.589 -44.528 1.00 91.44 218 THR A C 1
ATOM 1695 O O . THR A 1 218 ? 41.686 -24.664 -45.374 1.00 91.44 218 THR A O 1
ATOM 1698 N N . LEU A 1 219 ? 40.323 -23.413 -44.104 1.00 90.19 219 LEU A N 1
ATOM 1699 C CA . LEU A 1 219 ? 40.820 -22.142 -44.635 1.00 90.19 219 LEU A CA 1
ATOM 1700 C C . LEU A 1 219 ? 42.312 -21.946 -44.322 1.00 90.19 219 LEU A C 1
ATOM 1702 O O . LEU A 1 219 ? 43.079 -21.546 -45.189 1.00 90.19 219 LEU A O 1
ATOM 1706 N N . GLN A 1 220 ? 42.746 -22.288 -43.106 1.00 89.50 220 GLN A N 1
ATOM 1707 C CA . GLN A 1 220 ? 44.160 -22.225 -42.724 1.00 89.50 220 GLN A CA 1
ATOM 1708 C C . GLN A 1 220 ? 45.039 -23.178 -43.542 1.00 89.50 220 GLN A C 1
ATOM 1710 O O . GLN A 1 220 ? 46.170 -22.821 -43.846 1.00 89.50 220 GLN A O 1
ATOM 1715 N N . SER A 1 221 ? 44.529 -24.351 -43.931 1.00 89.31 221 SER A N 1
ATOM 1716 C CA . SER A 1 221 ? 45.278 -25.313 -44.755 1.00 89.31 221 SER A CA 1
ATOM 1717 C C . SER A 1 221 ? 45.457 -24.902 -46.219 1.00 89.31 221 SER A C 1
ATOM 1719 O O . SER A 1 221 ? 46.277 -25.493 -46.906 1.00 89.31 221 SER A O 1
ATOM 1721 N N . LEU A 1 222 ? 44.690 -23.919 -46.701 1.00 83.38 222 LEU A N 1
ATOM 1722 C CA . LEU A 1 222 ? 44.819 -23.368 -48.057 1.00 83.38 222 LEU A CA 1
ATOM 1723 C C . LEU A 1 222 ? 45.741 -22.138 -48.106 1.00 83.38 222 LEU A C 1
ATOM 1725 O O . LEU A 1 222 ? 46.111 -21.693 -49.187 1.00 83.38 222 LEU A O 1
ATOM 1729 N N . VAL A 1 223 ? 46.062 -21.563 -46.943 1.00 74.69 223 VAL A N 1
ATOM 1730 C CA . VAL A 1 223 ? 46.857 -20.330 -46.795 1.00 74.69 223 VAL A CA 1
ATOM 1731 C C . VAL A 1 223 ? 48.287 -20.620 -46.304 1.00 74.69 223 VAL A C 1
ATOM 1733 O O . VAL A 1 223 ? 49.164 -19.774 -46.472 1.00 74.69 223 VAL A O 1
ATOM 1736 N N . LEU A 1 224 ? 48.521 -21.793 -45.702 1.00 57.72 224 LEU A N 1
ATOM 1737 C CA . LEU A 1 224 ? 49.828 -22.309 -45.263 1.00 57.72 224 LEU A CA 1
ATOM 1738 C C . LEU A 1 224 ? 50.364 -23.350 -46.246 1.00 57.72 224 LEU A C 1
ATOM 1740 O O . LEU A 1 224 ? 51.590 -23.323 -46.490 1.00 57.72 224 LEU A O 1
#

InterPro domains:
  IPR040289 Microtubule binding protein 2C [PTHR35502] (8-224)

pLDDT: mean 82.56, std 21.26, range [35.44, 98.75]

Organism: NCBI:txid1088818